Protein AF-0000000084425557 (afdb_homodimer)

Solvent-accessible surface area (backbone atoms only — not comparable to full-atom values): 12781 Å² total; per-residue (Å²): 130,85,82,68,80,73,73,74,74,66,94,51,69,75,25,78,68,44,38,40,63,81,71,35,73,49,51,58,55,28,39,46,59,80,70,5,33,46,25,40,53,24,45,16,50,69,45,52,74,48,41,74,46,37,29,34,69,28,56,36,39,36,35,28,33,35,82,82,40,30,30,38,39,35,48,69,72,41,43,42,24,42,39,75,57,66,46,64,56,57,53,27,55,44,40,53,37,89,67,13,72,80,65,54,58,63,43,83,57,70,70,71,44,72,60,88,110,129,84,83,69,80,73,72,73,74,67,95,50,71,75,24,76,67,45,39,42,64,81,72,35,73,51,49,58,53,29,40,46,58,80,70,5,34,46,25,41,52,25,44,17,49,68,43,51,74,48,42,75,46,39,29,35,70,29,55,37,40,36,35,29,34,35,82,81,40,31,32,38,39,33,47,69,72,41,43,42,27,43,38,75,58,66,47,64,57,58,52,27,55,45,40,53,38,89,68,13,72,81,65,55,58,63,43,82,57,69,69,72,46,73,58,90,108

pLDDT: mean 86.79, std 17.41, range [25.61, 98.81]

Radius of gyration: 18.54 Å; Cα contacts (8 Å, |Δi|>4): 445; chains: 2; bounding box: 32×51×57 Å

Organism: Penicillium patulum (NCBI:txid5078)

Nearest PDB structures (foldseek):
  5olj-assembly1_A  TM=7.754E-01  e=3.095E+00  Porphyromonas gingivalis
  7poq-assembly1_B  TM=5.171E-01  e=6.782E+00  Bacteroides fragilis
  3p24-assembly3_C  TM=5.017E-01  e=6.385E+00  Bacteroides fragilis
  3p24-assembly2_B  TM=5.122E-01  e=9.170E+00  Bacteroides fragilis
  7cyz-assembly2_B  TM=1.604E-01  e=9.741E+00  Homo sapiens

Structure (mmCIF, N/CA/C/O backbone):
data_AF-0000000084425557-model_v1
#
loop_
_entity.id
_entity.type
_entity.pdbx_description
1 polymer 'Uncharacterized protein'
#
loop_
_atom_site.group_PDB
_atom_site.id
_atom_site.type_symbol
_atom_site.label_atom_id
_atom_site.label_alt_id
_atom_site.label_comp_id
_atom_site.label_asym_id
_atom_site.label_entity_id
_atom_site.label_seq_id
_atom_site.pdbx_PDB_ins_code
_atom_site.Cartn_x
_atom_site.Cartn_y
_atom_site.Cartn_z
_atom_site.occupancy
_atom_site.B_iso_or_equiv
_atom_site.auth_seq_id
_atom_site.auth_comp_id
_atom_site.auth_asym_id
_atom_site.auth_atom_id
_atom_site.pdbx_PDB_model_num
ATOM 1 N N . MET A 1 1 ? -13.172 28.297 -27.438 1 25.8 1 MET A N 1
ATOM 2 C CA . MET A 1 1 ? -12.484 28.547 -26.172 1 25.8 1 MET A CA 1
ATOM 3 C C . MET A 1 1 ? -12.414 27.266 -25.344 1 25.8 1 MET A C 1
ATOM 5 O O . MET A 1 1 ? -13.43 26.625 -25.078 1 25.8 1 MET A O 1
ATOM 9 N N . SER A 1 2 ? -11.492 26.312 -25.562 1 29.11 2 SER A N 1
ATOM 10 C CA . SER A 1 2 ? -11.438 24.906 -25.203 1 29.11 2 SER A CA 1
ATOM 11 C C . SER A 1 2 ? -11.617 24.703 -23.703 1 29.11 2 SER A C 1
ATOM 13 O O . SER A 1 2 ? -10.93 25.344 -22.891 1 29.11 2 SER A O 1
ATOM 15 N N . GLN A 1 3 ? -12.844 24.609 -23.031 1 27.67 3 GLN A N 1
ATOM 16 C CA . GLN A 1 3 ? -13.273 24.531 -21.641 1 27.67 3 GLN A CA 1
ATOM 17 C C . GLN A 1 3 ? -12.453 23.5 -20.859 1 27.67 3 GLN A C 1
ATOM 19 O O . GLN A 1 3 ? -12.617 22.297 -21.062 1 27.67 3 GLN A O 1
ATOM 24 N N . LEU A 1 4 ? -11.125 23.594 -20.688 1 35.41 4 LEU A N 1
ATOM 25 C CA . LEU A 1 4 ? -10.133 22.875 -19.906 1 35.41 4 LEU A CA 1
ATOM 26 C C . LEU A 1 4 ? -10.672 22.562 -18.516 1 35.41 4 LEU A C 1
ATOM 28 O O . LEU A 1 4 ? -11.102 23.469 -17.797 1 35.41 4 LEU A O 1
ATOM 32 N N . GLY A 1 5 ? -11.484 21.609 -18.219 1 39.47 5 GLY A N 1
ATOM 33 C CA . GLY A 1 5 ? -12.18 21.25 -16.984 1 39.47 5 GLY A CA 1
ATOM 34 C C . GLY A 1 5 ? -11.445 21.672 -15.734 1 39.47 5 GLY A C 1
ATOM 35 O O . GLY A 1 5 ? -10.25 21.391 -15.578 1 39.47 5 GLY A O 1
ATOM 36 N N . GLY A 1 6 ? -11.602 22.812 -15.125 1 39.38 6 GLY A N 1
ATOM 37 C CA . GLY A 1 6 ? -10.914 23.688 -14.188 1 39.38 6 GLY A CA 1
ATOM 38 C C . GLY A 1 6 ? -10.414 22.969 -12.953 1 39.38 6 GLY A C 1
ATOM 39 O O . GLY A 1 6 ? -11.211 22.391 -12.203 1 39.38 6 GLY A O 1
ATOM 40 N N . VAL A 1 7 ? -9.359 22.203 -12.961 1 46.12 7 VAL A N 1
ATOM 41 C CA . VAL A 1 7 ? -8.719 21.719 -11.734 1 46.12 7 VAL A CA 1
ATOM 42 C C . VAL A 1 7 ? -8.742 22.812 -10.672 1 46.12 7 VAL A C 1
ATOM 44 O O . VAL A 1 7 ? -8.359 23.953 -10.938 1 46.12 7 VAL A O 1
ATOM 47 N N . THR A 1 8 ? -9.867 22.953 -9.883 1 54.72 8 THR A N 1
ATOM 48 C CA . THR A 1 8 ? -9.789 23.844 -8.719 1 54.72 8 THR A CA 1
ATOM 49 C C . THR A 1 8 ? -8.383 23.828 -8.125 1 54.72 8 THR A C 1
ATOM 51 O O . THR A 1 8 ? -7.832 22.75 -7.855 1 54.72 8 THR A O 1
ATOM 54 N N . PRO A 1 9 ? -7.656 24.875 -8.367 1 59.88 9 PRO A N 1
ATOM 55 C CA . PRO A 1 9 ? -6.297 24.938 -7.828 1 59.88 9 PRO A CA 1
ATOM 56 C C . PRO A 1 9 ? -6.199 24.375 -6.41 1 59.88 9 PRO A C 1
ATOM 58 O O . PRO A 1 9 ? -7.137 24.516 -5.621 1 59.88 9 PRO A O 1
ATOM 61 N N . LEU A 1 10 ? -5.258 23.5 -6.281 1 66.81 10 LEU A N 1
ATOM 62 C CA . LEU A 1 10 ? -5.02 23 -4.934 1 66.81 10 LEU A CA 1
ATOM 63 C C . LEU A 1 10 ? -4.707 24.141 -3.969 1 66.81 10 LEU A C 1
ATOM 65 O O . LEU A 1 10 ? -4.074 25.125 -4.348 1 66.81 10 LEU A O 1
ATOM 69 N N . PRO A 1 11 ? -5.316 24.172 -2.945 1 79.44 11 PRO A N 1
ATOM 70 C CA . PRO A 1 11 ? -5.156 25.234 -1.942 1 79.44 11 PRO A CA 1
ATOM 71 C C . PRO A 1 11 ? -3.744 25.297 -1.371 1 79.44 11 PRO A C 1
ATOM 73 O O . PRO A 1 11 ? -3.504 26 -0.384 1 79.44 11 PRO A O 1
ATOM 76 N N . PHE A 1 12 ? -2.822 24.625 -1.922 1 88.5 12 PHE A N 1
ATOM 77 C CA . PHE A 1 12 ? -1.441 24.609 -1.451 1 88.5 12 PHE A CA 1
ATOM 78 C C . PHE A 1 12 ? -0.482 24.281 -2.586 1 88.5 12 PHE A C 1
ATOM 80 O O . PHE A 1 12 ? -0.904 23.797 -3.639 1 88.5 12 PHE A O 1
ATOM 87 N N . ILE A 1 13 ? 0.783 24.641 -2.369 1 90.44 13 ILE A N 1
ATOM 88 C CA . ILE A 1 13 ? 1.826 24.297 -3.328 1 90.44 13 ILE A CA 1
ATOM 89 C C . ILE A 1 13 ? 2.256 22.844 -3.121 1 90.44 13 ILE A C 1
ATOM 91 O O . ILE A 1 13 ? 2.656 22.453 -2.02 1 90.44 13 ILE A O 1
ATOM 95 N N . VAL A 1 14 ? 2.166 22.125 -4.195 1 94.19 14 VAL A N 1
ATOM 96 C CA . VAL A 1 14 ? 2.551 20.719 -4.102 1 94.19 14 VAL A CA 1
ATOM 97 C C . VAL A 1 14 ? 4.07 20.609 -3.975 1 94.19 14 VAL A C 1
ATOM 99 O O . VAL A 1 14 ? 4.809 21.109 -4.828 1 94.19 14 VAL A O 1
ATOM 102 N N . PRO A 1 15 ? 4.508 19.953 -2.928 1 96.25 15 PRO A N 1
ATOM 103 C CA . PRO A 1 15 ? 5.953 19.812 -2.754 1 96.25 15 PRO A CA 1
ATOM 104 C C . PRO A 1 15 ? 6.609 19 -3.869 1 96.25 15 PRO A C 1
ATOM 106 O O . PRO A 1 15 ? 5.984 18.094 -4.422 1 96.25 15 PRO A O 1
ATOM 109 N N . PRO A 1 16 ? 7.922 19.359 -4.207 1 95.06 16 PRO A N 1
ATOM 110 C CA . PRO A 1 16 ? 8.641 18.484 -5.141 1 95.06 16 PRO A CA 1
ATOM 111 C C . PRO A 1 16 ? 8.656 17.031 -4.691 1 95.06 16 PRO A C 1
ATOM 113 O O . PRO A 1 16 ? 8.805 16.75 -3.498 1 95.06 16 PRO A O 1
ATOM 116 N N . GLY A 1 17 ? 8.445 16.141 -5.664 1 93.19 17 GLY A N 1
ATOM 117 C CA . GLY A 1 17 ? 8.484 14.719 -5.34 1 93.19 17 GLY A CA 1
ATOM 118 C C . GLY A 1 17 ? 7.16 14.18 -4.836 1 93.19 17 GLY A C 1
ATOM 119 O O . GLY A 1 17 ? 7.078 13.031 -4.402 1 93.19 17 GLY A O 1
ATOM 120 N N . TRP A 1 18 ? 6.168 15.086 -4.848 1 93.81 18 TRP A N 1
ATOM 121 C CA . TRP A 1 18 ? 4.84 14.68 -4.398 1 93.81 18 TRP A CA 1
ATOM 122 C C . TRP A 1 18 ? 3.791 14.977 -5.465 1 93.81 18 TRP A C 1
ATOM 124 O O . TRP A 1 18 ? 4 15.836 -6.328 1 93.81 18 TRP A O 1
ATOM 134 N N . THR A 1 19 ? 2.67 14.195 -5.387 1 90.88 19 THR A N 1
ATOM 135 C CA . THR A 1 19 ? 1.491 14.398 -6.223 1 90.88 19 THR A CA 1
ATOM 136 C C . THR A 1 19 ? 0.246 14.594 -5.363 1 90.88 19 THR A C 1
ATOM 138 O O . THR A 1 19 ? 0.059 13.891 -4.367 1 90.88 19 THR A O 1
ATOM 141 N N . ALA A 1 20 ? -0.514 15.578 -5.754 1 89.88 20 ALA A N 1
ATOM 142 C CA . ALA A 1 20 ? -1.718 15.867 -4.98 1 89.88 20 ALA A CA 1
ATOM 143 C C . ALA A 1 20 ? -2.949 15.234 -5.621 1 89.88 20 ALA A C 1
ATOM 145 O O . ALA A 1 20 ? -2.92 14.852 -6.789 1 89.88 20 ALA A O 1
ATOM 146 N N . ARG A 1 21 ? -3.941 15.039 -4.805 1 73.81 21 ARG A N 1
ATOM 147 C CA . ARG A 1 21 ? -5.285 14.781 -5.301 1 73.81 21 ARG A CA 1
ATOM 148 C C . ARG A 1 21 ? -5.832 15.977 -6.066 1 73.81 21 ARG A C 1
ATOM 150 O O . ARG A 1 21 ? -5.625 17.125 -5.664 1 73.81 21 ARG A O 1
ATOM 157 N N . PRO A 1 22 ? -6.496 15.641 -7.066 1 63.47 22 PRO A N 1
ATOM 158 C CA . PRO A 1 22 ? -6.949 14.383 -7.66 1 63.47 22 PRO A CA 1
ATOM 159 C C . PRO A 1 22 ? -5.945 13.805 -8.648 1 63.47 22 PRO A C 1
ATOM 161 O O . PRO A 1 22 ? -6.199 12.758 -9.258 1 63.47 22 PRO A O 1
ATOM 164 N N . GLY A 1 23 ? -4.887 14.305 -8.633 1 63.53 23 GLY A N 1
ATOM 165 C CA . GLY A 1 23 ? -3.965 13.938 -9.703 1 63.53 23 GLY A CA 1
ATOM 166 C C . GLY A 1 23 ? -3.346 12.57 -9.508 1 63.53 23 GLY A C 1
ATOM 167 O O . GLY A 1 23 ? -2.865 11.961 -10.469 1 63.53 23 GLY A O 1
ATOM 168 N N . SER A 1 24 ? -3.484 12.141 -8.328 1 67.81 24 SER A N 1
ATOM 169 C CA . SER A 1 24 ? -2.865 10.836 -8.141 1 67.81 24 SER A CA 1
ATOM 170 C C . SER A 1 24 ? -3.789 9.711 -8.602 1 67.81 24 SER A C 1
ATOM 172 O O . SER A 1 24 ? -4.926 9.609 -8.133 1 67.81 24 SER A O 1
ATOM 174 N N . PRO A 1 25 ? -3.338 8.859 -9.492 1 67.81 25 PRO A N 1
ATOM 175 C CA . PRO A 1 25 ? -4.176 7.766 -9.984 1 67.81 25 PRO A CA 1
ATOM 176 C C . PRO A 1 25 ? -4.547 6.77 -8.891 1 67.81 25 PRO A C 1
ATOM 178 O O . PRO A 1 25 ? -5.516 6.02 -9.039 1 67.81 25 PRO A O 1
ATOM 181 N N . SER A 1 26 ? -3.814 6.867 -7.918 1 74.19 26 SER A N 1
ATOM 182 C CA . SER A 1 26 ? -3.998 5.836 -6.902 1 74.19 26 SER A CA 1
ATOM 183 C C . SER A 1 26 ? -5.082 6.23 -5.906 1 74.19 26 SER A C 1
ATOM 185 O O . SER A 1 26 ? -5.621 5.375 -5.199 1 74.19 26 SER A O 1
ATOM 187 N N . PHE A 1 27 ? -5.48 7.484 -5.91 1 79.88 27 PHE A N 1
ATOM 188 C CA . PHE A 1 27 ? -6.34 7.957 -4.828 1 79.88 27 PHE A CA 1
ATOM 189 C C . PHE A 1 27 ? -7.75 7.406 -4.977 1 79.88 27 PHE A C 1
ATOM 191 O O . PHE A 1 27 ? -8.352 6.945 -4.004 1 79.88 27 PHE A O 1
ATOM 198 N N . GLU A 1 28 ? -8.18 7.523 -6.145 1 75.75 28 GLU A N 1
ATOM 199 C CA . GLU A 1 28 ? -9.531 7.012 -6.344 1 75.75 28 GLU A CA 1
ATOM 200 C C . GLU A 1 28 ? -9.602 5.512 -6.074 1 75.75 28 GLU A C 1
ATOM 202 O O . GLU A 1 28 ? -10.445 5.051 -5.305 1 75.75 28 GLU A O 1
ATOM 207 N N . TYR A 1 29 ? -8.75 4.855 -6.52 1 77.5 29 TYR A N 1
ATOM 208 C CA . TYR A 1 29 ? -8.75 3.398 -6.453 1 77.5 29 TYR A CA 1
ATOM 209 C C . TYR A 1 29 ? -8.414 2.914 -5.051 1 77.5 29 TYR A C 1
ATOM 211 O O . TYR A 1 29 ? -9.047 1.99 -4.535 1 77.5 29 TYR A O 1
ATOM 219 N N . GLU A 1 30 ? -7.633 3.498 -4.395 1 87.94 30 GLU A N 1
ATOM 220 C CA . GLU A 1 30 ? -7.121 3.01 -3.119 1 87.94 30 GLU A CA 1
ATOM 221 C C . GLU A 1 30 ? -7.93 3.566 -1.951 1 87.94 30 GLU A C 1
ATOM 223 O O . GLU A 1 30 ? -7.828 3.07 -0.827 1 87.94 30 GLU A O 1
ATOM 228 N N . TRP A 1 31 ? -8.82 4.582 -2.295 1 91.38 31 TRP A N 1
ATOM 229 C CA . TRP A 1 31 ? -9.477 5.219 -1.157 1 91.38 31 TRP A CA 1
ATOM 230 C C . TRP A 1 31 ? -10.984 5.281 -1.364 1 91.38 31 TRP A C 1
ATOM 232 O O . TRP A 1 31 ? -11.734 5.57 -0.428 1 91.38 31 TRP A O 1
ATOM 242 N N . ASP A 1 32 ? -11.273 4.953 -2.594 1 87.62 32 ASP A N 1
ATOM 243 C CA . ASP A 1 32 ? -12.711 4.98 -2.859 1 87.62 32 ASP A CA 1
ATOM 244 C C . ASP A 1 32 ? -13.383 3.699 -2.373 1 87.62 32 ASP A C 1
ATOM 246 O O . ASP A 1 32 ? -12.836 2.604 -2.537 1 87.62 32 ASP A O 1
ATOM 250 N N . GLY A 1 33 ? -14.555 3.889 -1.706 1 90.38 33 GLY A N 1
ATOM 251 C CA . GLY A 1 33 ? -15.305 2.768 -1.163 1 90.38 33 GLY A CA 1
ATOM 252 C C . GLY A 1 33 ? -14.875 2.383 0.239 1 90.38 33 GLY A C 1
ATOM 253 O O . GLY A 1 33 ? -13.695 2.504 0.585 1 90.38 33 GLY A O 1
ATOM 254 N N . VAL A 1 34 ? -15.758 1.836 1.037 1 91.81 34 VAL A N 1
ATOM 255 C CA . VAL A 1 34 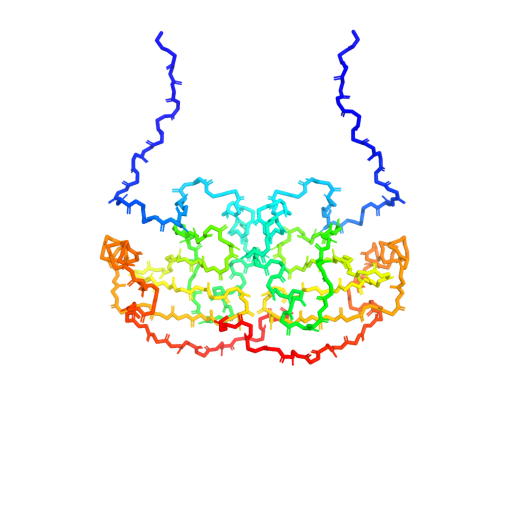? -15.539 1.575 2.455 1 91.81 34 VAL A CA 1
ATOM 256 C C . VAL A 1 34 ? -14.547 0.423 2.621 1 91.81 34 VAL A C 1
ATOM 258 O O . VAL A 1 34 ? -13.867 0.324 3.646 1 91.81 34 VAL A O 1
ATOM 261 N N . ASP A 1 35 ? -14.398 -0.409 1.532 1 91.75 35 ASP A N 1
ATOM 262 C CA . ASP A 1 35 ? -13.555 -1.591 1.665 1 91.75 35 ASP A CA 1
ATOM 263 C C . ASP A 1 35 ? -12.211 -1.382 0.977 1 91.75 35 ASP A C 1
ATOM 265 O O . ASP A 1 35 ? -11.422 -2.322 0.839 1 91.75 35 ASP A O 1
ATOM 269 N N . SER A 1 36 ? -11.961 -0.194 0.55 1 91.81 36 SER A N 1
ATOM 270 C CA . SER A 1 36 ? -10.68 0.121 -0.069 1 91.81 36 SER A CA 1
ATOM 271 C C . SER A 1 36 ? -9.539 0.046 0.945 1 91.81 36 SER A C 1
ATOM 273 O O . SER A 1 36 ? -9.773 0.138 2.152 1 91.81 36 SER A O 1
ATOM 275 N N . SER A 1 37 ? -8.352 -0.134 0.443 1 92.25 37 SER A N 1
ATOM 276 C CA . SER A 1 37 ? -7.199 -0.283 1.32 1 92.25 37 SER A CA 1
ATOM 277 C C . SER A 1 37 ? -7.027 0.936 2.221 1 92.25 37 SER A C 1
ATOM 279 O O . SER A 1 37 ? -6.805 0.798 3.426 1 92.25 37 SER A O 1
ATOM 281 N N . GLY A 1 38 ? -7.164 2.15 1.628 1 94.12 38 GLY A N 1
ATOM 282 C CA . GLY A 1 38 ? -7.027 3.357 2.428 1 94.12 38 GLY A CA 1
ATOM 283 C C . GLY A 1 38 ? -8.047 3.449 3.547 1 94.12 38 GLY A C 1
ATOM 284 O O . GLY A 1 38 ? -7.711 3.812 4.676 1 94.12 38 GLY A O 1
ATOM 285 N N . GLN A 1 39 ? -9.273 3.109 3.27 1 95.25 39 GLN A N 1
ATOM 286 C CA . GLN A 1 39 ? -10.312 3.182 4.289 1 95.25 39 GLN A CA 1
ATOM 287 C C . GLN A 1 39 ? -10.117 2.102 5.352 1 95.25 39 GLN A C 1
ATOM 289 O O . GLN A 1 39 ? -10.391 2.326 6.531 1 95.25 39 GLN A O 1
ATOM 294 N N . LYS A 1 40 ? -9.672 0.956 4.957 1 94.38 40 LYS A N 1
ATOM 295 C CA . LYS A 1 40 ? -9.367 -0.103 5.918 1 94.38 40 LYS A CA 1
ATOM 296 C C . LYS A 1 40 ? -8.234 0.311 6.852 1 94.38 40 LYS A C 1
ATOM 298 O O . LYS A 1 40 ? -8.281 0.028 8.055 1 94.38 40 LYS A O 1
ATOM 303 N N . ILE A 1 41 ? -7.23 0.94 6.312 1 95.5 41 ILE A N 1
ATOM 304 C CA . ILE A 1 41 ? -6.141 1.461 7.129 1 95.5 41 ILE A CA 1
ATOM 305 C C . ILE A 1 41 ? -6.691 2.469 8.141 1 95.5 41 ILE A C 1
ATOM 307 O O . ILE A 1 41 ? -6.395 2.383 9.336 1 95.5 41 ILE A O 1
ATOM 311 N N . ALA A 1 42 ? -7.512 3.418 7.641 1 95.94 42 ALA A N 1
ATOM 312 C CA . ALA A 1 42 ? -8.094 4.402 8.547 1 95.94 42 ALA A CA 1
ATOM 313 C C . ALA A 1 42 ? -8.867 3.721 9.672 1 95.94 42 ALA A C 1
ATOM 315 O O . ALA A 1 42 ? -8.633 3.998 10.852 1 95.94 42 ALA A O 1
ATOM 316 N N . ARG A 1 43 ? -9.641 2.76 9.336 1 95.44 43 ARG A N 1
ATOM 317 C CA . ARG A 1 43 ? -10.453 2.062 10.328 1 95.44 43 ARG A CA 1
ATOM 318 C C . ARG A 1 43 ? -9.578 1.242 11.273 1 95.44 43 ARG A C 1
ATOM 320 O O . ARG A 1 43 ? -9.844 1.178 12.477 1 95.44 43 ARG A O 1
ATOM 327 N N . GLY A 1 44 ? -8.641 0.645 10.711 1 94.56 44 GLY A N 1
ATOM 328 C CA . GLY A 1 44 ? -7.738 -0.171 11.508 1 94.56 44 GLY A CA 1
ATOM 329 C C . GLY A 1 44 ? -7.047 0.606 12.609 1 94.56 44 GLY A C 1
ATOM 330 O O . GLY A 1 44 ? -6.641 0.03 13.625 1 94.56 44 GLY A O 1
ATOM 331 N N . TYR A 1 45 ? -6.961 1.839 12.484 1 96.5 45 TYR A N 1
ATOM 332 C CA . TYR A 1 45 ? -6.336 2.693 13.492 1 96.5 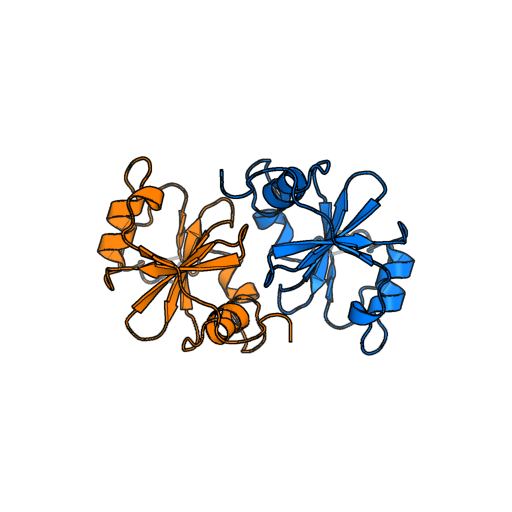45 TYR A CA 1
ATOM 333 C C . TYR A 1 45 ? -7.387 3.508 14.234 1 96.5 45 TYR A C 1
ATOM 335 O O . TYR A 1 45 ? -7.051 4.457 14.953 1 96.5 45 TYR A O 1
ATOM 343 N N . GLY A 1 46 ? -8.625 3.205 14.016 1 95.75 46 GLY A N 1
ATOM 344 C CA . GLY A 1 46 ? -9.711 3.824 14.758 1 95.75 46 GLY A CA 1
ATOM 345 C C . GLY A 1 46 ? -10.062 5.211 14.258 1 95.75 46 GLY A C 1
ATOM 346 O O . GLY A 1 46 ? -10.586 6.035 15.008 1 95.75 46 GLY A O 1
ATOM 347 N N . LEU A 1 47 ? -9.781 5.461 13.039 1 97.38 47 LEU A N 1
ATOM 348 C CA . LEU A 1 47 ? -10.008 6.797 12.492 1 97.38 47 LEU A CA 1
ATOM 349 C C . LEU A 1 47 ? -11.32 6.852 11.719 1 97.38 47 LEU A C 1
ATOM 351 O O . LEU A 1 47 ? -11.859 5.816 11.328 1 97.38 47 LEU A O 1
ATOM 355 N N . ALA A 1 48 ? -11.82 8.07 11.547 1 97.38 48 ALA A N 1
ATOM 356 C CA . ALA A 1 48 ? -12.898 8.32 10.594 1 97.38 48 ALA A CA 1
ATOM 357 C C . ALA A 1 48 ? -12.438 8.086 9.164 1 97.38 48 ALA A C 1
ATOM 359 O O . ALA A 1 48 ? -11.242 7.891 8.914 1 97.38 48 ALA A O 1
ATOM 360 N N . PRO A 1 49 ? -13.367 8.039 8.203 1 96.81 49 PRO A N 1
ATOM 361 C CA . PRO A 1 49 ? -12.961 7.848 6.812 1 96.81 49 PRO A CA 1
ATOM 362 C C . PRO A 1 49 ? -11.867 8.82 6.375 1 96.81 49 PRO A C 1
ATOM 364 O O . PRO A 1 49 ? -11.898 9.992 6.75 1 96.81 49 PRO A O 1
ATOM 367 N N . GLY A 1 50 ? -10.984 8.234 5.703 1 96.12 50 GLY A N 1
ATOM 368 C CA . GLY A 1 50 ? -9.844 9.023 5.27 1 96.12 50 GLY A CA 1
ATOM 369 C C . GLY A 1 50 ? -10.047 9.664 3.906 1 96.12 50 GLY A C 1
ATOM 370 O O . GLY A 1 50 ? -10.695 9.086 3.033 1 96.12 50 GLY A O 1
ATOM 371 N N . ARG A 1 51 ? -9.406 10.82 3.771 1 94.62 51 ARG A N 1
ATOM 372 C CA . ARG A 1 51 ? -9.328 11.508 2.486 1 94.62 51 ARG A CA 1
ATOM 373 C C . ARG A 1 51 ? -7.879 11.789 2.107 1 94.62 51 ARG A C 1
ATOM 375 O O . ARG A 1 51 ? -7.23 12.641 2.713 1 94.62 51 ARG A O 1
ATOM 382 N N . PRO A 1 52 ? -7.434 11.086 1.089 1 95 52 PRO A N 1
ATOM 383 C CA . PRO A 1 52 ? -6.043 11.328 0.708 1 95 52 PRO A CA 1
ATOM 384 C C . PRO A 1 52 ? -5.824 12.727 0.128 1 95 52 PRO A C 1
ATOM 386 O O . PRO A 1 52 ? -6.711 13.266 -0.543 1 95 52 PRO A O 1
ATOM 389 N N . ILE A 1 53 ? -4.59 13.273 0.379 1 94.62 53 ILE A N 1
ATOM 390 C CA . ILE A 1 53 ? -4.281 14.633 -0.057 1 94.62 53 ILE A CA 1
ATOM 391 C C . ILE A 1 53 ? -3.018 14.625 -0.916 1 94.62 53 ILE A C 1
ATOM 393 O O . ILE A 1 53 ? -2.998 15.195 -2.008 1 94.62 53 ILE A O 1
ATOM 397 N N . LEU A 1 54 ? -1.919 14.023 -0.354 1 94.62 54 LEU A N 1
ATOM 398 C CA . LEU A 1 54 ? -0.624 13.969 -1.021 1 94.62 54 LEU A CA 1
ATOM 399 C C . LEU A 1 54 ? -0.08 12.539 -1.035 1 94.62 54 LEU A C 1
ATOM 401 O O . LEU A 1 54 ? -0.239 11.805 -0.06 1 94.62 54 LEU A O 1
ATOM 405 N N . GLU A 1 55 ? 0.553 12.227 -2.113 1 93.12 55 GLU A N 1
ATOM 406 C CA . GLU A 1 55 ? 1.316 10.984 -2.244 1 93.12 55 GLU A CA 1
ATOM 407 C C . GLU A 1 55 ? 2.709 11.258 -2.809 1 93.12 55 GLU A C 1
ATOM 409 O O . GLU A 1 55 ? 2.865 12.047 -3.74 1 93.12 55 GLU A O 1
ATOM 414 N N . ASP A 1 56 ? 3.666 10.609 -2.166 1 93.06 56 ASP A N 1
ATOM 415 C CA . ASP A 1 56 ? 4.992 10.797 -2.744 1 93.06 56 ASP A CA 1
ATOM 416 C C . ASP A 1 56 ? 5.133 10.039 -4.059 1 93.06 56 ASP A C 1
ATOM 418 O O . ASP A 1 56 ? 4.363 9.117 -4.336 1 93.06 56 ASP A O 1
ATOM 422 N N . ASP A 1 57 ? 6.078 10.336 -4.867 1 88.38 57 ASP A N 1
ATOM 423 C CA . ASP A 1 57 ? 6.199 9.852 -6.238 1 88.38 57 ASP A CA 1
ATOM 424 C C . ASP A 1 57 ? 6.504 8.352 -6.266 1 88.38 57 ASP A C 1
ATOM 426 O O . ASP A 1 57 ? 6.34 7.699 -7.301 1 88.38 57 ASP A O 1
ATOM 430 N N . ASP A 1 58 ? 6.996 7.844 -5.184 1 88.81 58 ASP A N 1
ATOM 431 C CA . ASP A 1 58 ? 7.316 6.422 -5.109 1 88.81 58 ASP A CA 1
ATOM 432 C C . ASP A 1 58 ? 6.121 5.613 -4.613 1 88.81 58 ASP A C 1
ATOM 434 O O . ASP A 1 58 ? 6.207 4.391 -4.48 1 88.81 58 ASP A O 1
ATOM 438 N N . ALA A 1 59 ? 5.035 6.309 -4.332 1 89.19 59 ALA A N 1
ATOM 439 C CA . ALA A 1 59 ? 3.824 5.699 -3.795 1 89.19 59 ALA A CA 1
ATOM 440 C C . ALA A 1 59 ? 4.113 4.965 -2.488 1 89.19 59 ALA A C 1
ATOM 442 O O . ALA A 1 59 ? 3.537 3.904 -2.223 1 89.19 59 ALA A O 1
ATOM 443 N N . SER A 1 60 ? 4.984 5.508 -1.691 1 92.25 60 SER A N 1
ATOM 444 C CA . SER A 1 60 ? 5.406 4.871 -0.447 1 92.25 60 SER A CA 1
ATOM 445 C C . SER A 1 60 ? 4.805 5.574 0.765 1 92.25 60 SER A C 1
ATOM 447 O O . SER A 1 60 ? 4.758 5.008 1.858 1 92.25 60 SER A O 1
ATOM 449 N N . THR A 1 61 ? 4.418 6.793 0.54 1 94.38 61 THR A N 1
ATOM 450 C CA . THR A 1 61 ? 3.893 7.598 1.635 1 94.38 61 THR A CA 1
ATOM 451 C C . THR A 1 61 ? 2.668 8.391 1.184 1 94.38 61 THR A C 1
ATOM 453 O O . THR A 1 61 ? 2.658 8.961 0.092 1 94.38 61 THR A O 1
ATOM 456 N N . ILE A 1 62 ? 1.622 8.344 2.006 1 95.44 62 ILE A N 1
ATOM 457 C CA . ILE A 1 62 ? 0.402 9.102 1.731 1 95.44 62 ILE A CA 1
ATOM 458 C C . ILE A 1 62 ? 0.08 10.008 2.912 1 95.44 62 ILE A C 1
ATOM 460 O O . ILE A 1 62 ? 0.125 9.578 4.066 1 95.44 62 ILE A O 1
ATOM 464 N N . ILE A 1 63 ? -0.166 11.289 2.609 1 97.19 63 ILE A N 1
ATOM 465 C CA . ILE A 1 63 ? -0.77 12.203 3.578 1 97.19 63 ILE A CA 1
ATOM 466 C C . ILE A 1 63 ? -2.281 12.242 3.371 1 97.19 63 ILE A C 1
ATOM 468 O O . ILE A 1 63 ? -2.756 12.445 2.25 1 97.19 63 ILE A O 1
ATOM 472 N N . PHE A 1 64 ? -3.047 12.008 4.438 1 96.88 64 PHE A N 1
ATOM 473 C CA . PHE A 1 64 ? -4.496 12.023 4.297 1 96.88 64 PHE A CA 1
ATOM 474 C C . PHE A 1 64 ? -5.145 12.719 5.488 1 96.88 64 PHE A C 1
ATOM 476 O O . PHE A 1 64 ? -4.504 12.914 6.523 1 96.88 64 PHE A O 1
ATOM 483 N N . GLN A 1 65 ? -6.324 13.117 5.219 1 97.12 65 GLN A N 1
ATOM 484 C CA . GLN A 1 65 ? -7.121 13.766 6.254 1 97.12 65 GLN A CA 1
ATOM 485 C C . GLN A 1 65 ? -8.18 12.812 6.812 1 97.12 65 GLN A C 1
ATOM 487 O O . GLN A 1 65 ? -8.805 12.062 6.059 1 97.12 65 GLN A O 1
ATOM 492 N N . SER A 1 66 ? -8.336 12.781 8.055 1 97.94 66 SER A N 1
ATOM 493 C CA . SER A 1 66 ? -9.43 12.148 8.773 1 97.94 66 SER A CA 1
ATOM 494 C C . SER A 1 66 ? -9.969 13.047 9.875 1 97.94 66 SER A C 1
ATOM 496 O O . SER A 1 66 ? -9.25 13.391 10.812 1 97.94 66 SER A O 1
ATOM 498 N N . GLY A 1 67 ? -11.273 13.375 9.797 1 97.19 67 GLY A N 1
ATOM 499 C CA . GLY A 1 67 ? -11.734 14.453 10.656 1 97.19 67 GLY A CA 1
ATOM 500 C C . GLY A 1 67 ? -10.977 15.75 10.453 1 97.19 67 GLY A C 1
ATOM 501 O O . GLY A 1 67 ? -10.836 16.219 9.32 1 97.19 67 GLY A O 1
ATOM 502 N N . ASP A 1 68 ? -10.547 16.391 11.531 1 97.25 68 ASP A N 1
ATOM 503 C CA . ASP A 1 68 ? -9.844 17.656 11.453 1 97.25 68 ASP A CA 1
ATOM 504 C C . ASP A 1 68 ? -8.328 17.469 11.539 1 97.25 68 ASP A C 1
ATOM 506 O O . ASP A 1 68 ? -7.578 18.438 11.617 1 97.25 68 ASP A O 1
ATOM 510 N N . LYS A 1 69 ? -7.969 16.203 11.43 1 98.31 69 LYS A N 1
ATOM 511 C CA . LYS A 1 69 ? -6.551 15.922 11.633 1 98.31 69 LYS A CA 1
ATOM 512 C C . LYS A 1 69 ? -5.91 15.383 10.359 1 98.31 69 LYS A C 1
ATOM 514 O O . LYS A 1 69 ? -6.609 14.969 9.43 1 98.31 69 LYS A O 1
ATOM 519 N N . LEU A 1 70 ? -4.609 15.484 10.312 1 98.69 70 LEU A N 1
ATOM 520 C CA . LEU A 1 70 ? -3.809 14.953 9.219 1 98.69 70 LEU A CA 1
ATOM 521 C C . LEU A 1 70 ? -2.979 13.758 9.68 1 98.69 70 LEU A C 1
ATOM 523 O O . LEU A 1 70 ? -2.479 13.742 10.805 1 98.69 70 LEU A O 1
ATOM 527 N N . TYR A 1 71 ? -2.807 12.898 8.742 1 98.62 71 TYR A N 1
ATOM 528 C CA . TYR A 1 71 ? -2.09 11.664 9.031 1 98.62 71 TYR A CA 1
ATOM 529 C C . TYR A 1 71 ? -1.136 11.305 7.898 1 98.62 71 TYR A C 1
ATOM 531 O O . TYR A 1 71 ? -1.303 11.773 6.77 1 98.62 71 TYR A O 1
ATOM 539 N N . LEU A 1 72 ? -0.108 10.57 8.258 1 98.44 72 LEU A N 1
ATOM 540 C CA . LEU A 1 72 ? 0.837 9.977 7.324 1 98.44 72 LEU A CA 1
ATOM 541 C C . LEU A 1 72 ? 0.739 8.453 7.352 1 98.44 72 LEU A C 1
ATOM 543 O O . LEU A 1 72 ? 0.827 7.84 8.422 1 98.44 72 LEU A O 1
ATOM 547 N N . TRP A 1 73 ? 0.415 7.879 6.23 1 96.5 73 TRP A N 1
ATOM 548 C CA . TRP A 1 73 ? 0.461 6.43 6.062 1 96.5 73 TRP A CA 1
ATOM 549 C C . TRP A 1 73 ? 1.742 6.004 5.355 1 96.5 73 TRP A C 1
ATOM 551 O O . TRP A 1 73 ? 1.972 6.375 4.199 1 96.5 73 TRP A O 1
ATOM 561 N N . ASP A 1 74 ? 2.609 5.285 6.07 1 94.94 74 ASP A N 1
ATOM 562 C CA . ASP A 1 74 ? 3.766 4.613 5.484 1 94.94 74 ASP A CA 1
ATOM 563 C C . ASP A 1 74 ? 3.377 3.258 4.902 1 94.94 74 ASP A C 1
ATOM 565 O O . ASP A 1 74 ? 3.133 2.303 5.645 1 94.94 74 ASP A O 1
ATOM 569 N N . VAL A 1 75 ? 3.398 3.127 3.609 1 91.25 75 VAL A N 1
ATOM 570 C CA . VAL A 1 75 ? 2.889 1.953 2.908 1 91.25 75 VAL A CA 1
ATOM 571 C C . VAL A 1 75 ? 3.865 0.79 3.07 1 91.25 75 VAL A C 1
ATOM 573 O O . VAL A 1 75 ? 3.457 -0.373 3.098 1 91.25 75 VAL A O 1
ATOM 576 N N . LEU A 1 76 ? 5.121 1.03 3.254 1 89.75 76 LEU A N 1
ATOM 577 C CA . LEU A 1 76 ? 6.152 -0.002 3.309 1 89.75 76 LEU A CA 1
ATOM 578 C C . LEU A 1 76 ? 6.191 -0.657 4.688 1 89.75 76 LEU A C 1
ATOM 580 O O . LEU A 1 76 ? 6.488 -1.849 4.801 1 89.75 76 LEU A O 1
ATOM 584 N N . TYR A 1 77 ? 5.84 0.095 5.703 1 86.69 77 TYR A N 1
ATOM 585 C CA . TYR A 1 77 ? 5.883 -0.426 7.062 1 86.69 77 TYR A CA 1
ATOM 586 C C . TYR A 1 77 ? 4.48 -0.559 7.641 1 86.69 77 TYR A C 1
ATOM 588 O O . TYR A 1 77 ? 4.305 -1.057 8.758 1 86.69 77 TYR A O 1
ATOM 596 N N . CYS A 1 78 ? 3.5 -0.095 6.891 1 85.44 78 CYS A N 1
ATOM 597 C CA . CYS A 1 78 ? 2.088 -0.132 7.25 1 85.44 78 CYS A CA 1
ATOM 598 C C . CYS A 1 78 ? 1.821 0.703 8.492 1 85.44 78 CYS A C 1
ATOM 600 O O . CYS A 1 78 ? 0.838 0.473 9.203 1 85.44 78 CYS A O 1
ATOM 602 N N . ASP A 1 79 ? 2.68 1.637 8.836 1 92.88 79 ASP A N 1
ATOM 603 C CA . ASP A 1 79 ? 2.508 2.504 9.992 1 92.88 79 ASP A CA 1
ATOM 604 C C . ASP A 1 79 ? 1.671 3.732 9.641 1 92.88 79 ASP A C 1
ATOM 606 O O . ASP A 1 79 ? 1.731 4.23 8.516 1 92.88 79 ASP A O 1
ATOM 610 N N . VAL A 1 80 ? 0.961 4.117 10.617 1 97.12 80 VAL A N 1
ATOM 611 C CA . VAL A 1 80 ? 0.222 5.371 10.5 1 97.12 80 VAL A CA 1
ATOM 612 C C . VAL A 1 80 ? 0.654 6.328 11.609 1 97.12 80 VAL A C 1
ATOM 614 O O . VAL A 1 80 ? 0.777 5.93 12.773 1 97.12 80 VAL A O 1
ATOM 617 N N . TYR A 1 81 ? 0.909 7.543 11.211 1 98.44 81 TYR A N 1
ATOM 618 C CA . TYR A 1 81 ? 1.302 8.602 12.133 1 98.44 81 TYR A CA 1
ATOM 619 C C . TYR A 1 81 ? 0.277 9.734 12.133 1 98.44 81 TYR A C 1
ATOM 621 O O . TYR A 1 81 ? -0.256 10.094 11.086 1 98.44 81 TYR A O 1
ATOM 629 N N . GLU A 1 82 ? 0.012 10.211 13.305 1 98.75 82 GLU A N 1
ATOM 630 C CA . GLU A 1 82 ? -0.701 11.484 13.398 1 98.75 82 GLU A CA 1
ATOM 631 C C . GLU A 1 82 ? 0.261 12.664 13.312 1 98.75 82 GLU A C 1
ATOM 633 O O . GLU A 1 82 ? 1.288 12.688 13.992 1 98.75 82 GLU A O 1
ATOM 638 N N . LEU A 1 83 ? -0.119 13.594 12.445 1 98.81 83 LEU A N 1
ATOM 639 C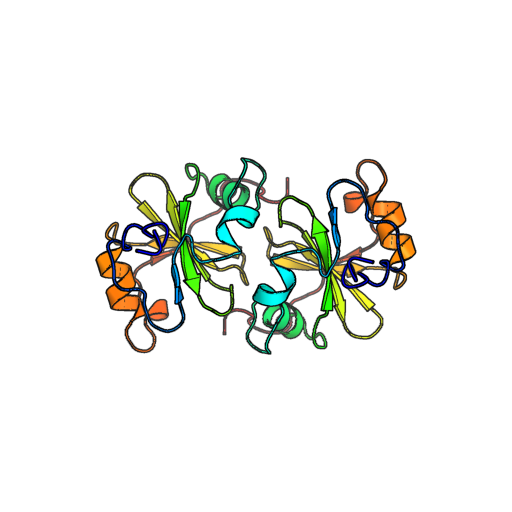 CA . LEU A 1 83 ? 0.727 14.773 12.312 1 98.81 83 LEU A CA 1
ATOM 640 C C . LEU A 1 83 ? 0.373 15.82 13.375 1 98.81 83 LEU A C 1
ATOM 642 O O . LEU A 1 83 ? -0.793 15.953 13.75 1 98.8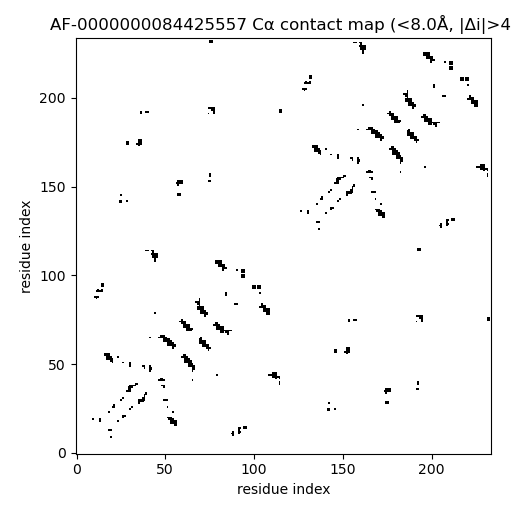1 83 LEU A O 1
ATOM 646 N N . ALA A 1 84 ? 1.358 16.547 13.773 1 98.5 84 ALA A N 1
ATOM 647 C CA . ALA A 1 84 ? 1.166 17.516 14.844 1 98.5 84 ALA A CA 1
ATOM 648 C C . ALA A 1 84 ? 0.347 18.719 14.352 1 98.5 84 ALA A C 1
ATOM 650 O O . ALA A 1 84 ? -0.345 19.359 15.141 1 98.5 84 ALA A O 1
ATOM 651 N N . THR A 1 85 ? 0.429 19.047 13.102 1 97.88 85 THR A N 1
ATOM 652 C CA . THR A 1 85 ? -0.303 20.172 12.539 1 97.88 85 THR A CA 1
ATOM 653 C C . THR A 1 85 ? -1.535 19.688 11.781 1 97.88 85 THR A C 1
ATOM 655 O O . THR A 1 85 ? -1.531 18.609 11.203 1 97.88 85 THR A O 1
ATOM 658 N N . GLN A 1 86 ? -2.572 20.547 11.727 1 97.44 86 GLN A N 1
ATOM 659 C CA . GLN A 1 86 ? -3.77 20.281 10.938 1 97.44 86 GLN A CA 1
ATOM 660 C C . GLN A 1 86 ? -3.775 21.094 9.656 1 97.44 86 GLN A C 1
ATOM 662 O O . GLN A 1 86 ? -4.723 21.031 8.867 1 97.44 86 GLN A O 1
ATOM 667 N N . ASP A 1 87 ? -2.754 21.797 9.492 1 97 87 ASP A N 1
ATOM 668 C CA . ASP A 1 87 ? -2.656 22.703 8.352 1 97 87 ASP A CA 1
ATOM 669 C C . ASP A 1 87 ? -1.858 22.078 7.215 1 97 87 ASP A C 1
ATOM 671 O O . ASP A 1 87 ? -0.632 21.969 7.289 1 97 87 ASP A O 1
ATOM 675 N N . ILE A 1 88 ? -2.547 21.812 6.16 1 96.56 88 ILE A N 1
ATOM 676 C CA . ILE A 1 88 ? -1.934 21.141 5.02 1 96.56 88 ILE A CA 1
ATOM 677 C C . ILE A 1 88 ? -0.888 22.062 4.383 1 96.56 88 ILE A C 1
ATOM 679 O O . ILE A 1 88 ? 0.104 21.578 3.824 1 96.56 88 ILE A O 1
ATOM 683 N N . ASN A 1 89 ? -1.076 23.375 4.461 1 96.56 89 ASN A N 1
ATOM 684 C CA . ASN A 1 89 ? -0.068 24.281 3.93 1 96.56 89 ASN A CA 1
ATOM 685 C C . ASN A 1 89 ? 1.252 24.156 4.684 1 96.56 89 ASN A C 1
ATOM 687 O O . ASN A 1 89 ? 2.324 24.219 4.082 1 96.56 89 ASN A O 1
ATOM 691 N N . GLU A 1 90 ? 1.13 24 5.934 1 97.25 90 GLU A N 1
ATOM 692 C CA . GLU A 1 90 ? 2.332 23.797 6.738 1 97.25 90 GLU A CA 1
ATOM 693 C C . GLU A 1 90 ? 3.012 22.484 6.398 1 97.25 90 GLU A C 1
ATOM 695 O O . GLU A 1 90 ? 4.234 22.422 6.25 1 97.25 90 GLU A O 1
ATOM 700 N N . VAL A 1 91 ? 2.254 21.453 6.246 1 97.88 91 VAL A N 1
ATOM 701 C CA . VAL A 1 91 ? 2.789 20.141 5.875 1 97.88 91 VAL A CA 1
ATOM 702 C C . VAL A 1 91 ? 3.52 20.25 4.535 1 97.88 91 VAL A C 1
ATOM 704 O O . VAL A 1 91 ? 4.66 19.797 4.41 1 97.88 91 VAL A O 1
ATOM 707 N N . ALA A 1 92 ? 2.881 20.875 3.559 1 97.12 92 ALA A N 1
ATOM 708 C CA . ALA A 1 92 ? 3.463 21.031 2.227 1 97.12 92 ALA A CA 1
ATOM 709 C C . ALA A 1 92 ? 4.766 21.828 2.287 1 97.12 92 ALA A C 1
ATOM 711 O O . ALA A 1 92 ? 5.738 21.484 1.61 1 97.12 92 ALA A O 1
ATOM 712 N N . ARG A 1 93 ? 4.75 22.828 3.059 1 97.12 93 ARG A N 1
ATOM 713 C CA . ARG A 1 93 ? 5.953 23.641 3.213 1 97.12 93 ARG A CA 1
ATOM 714 C C . ARG A 1 93 ? 7.105 22.797 3.768 1 97.12 93 ARG A C 1
ATOM 716 O O . ARG A 1 93 ? 8.227 22.859 3.248 1 97.12 93 ARG A O 1
ATOM 723 N N . VAL A 1 94 ? 6.883 22.062 4.824 1 98.06 94 VAL A N 1
ATOM 724 C CA . VAL A 1 94 ? 7.922 21.234 5.441 1 98.06 94 VAL A CA 1
ATOM 725 C C . VAL A 1 94 ? 8.406 20.188 4.445 1 98.06 94 VAL A C 1
ATOM 727 O O . VAL A 1 94 ? 9.609 19.984 4.285 1 98.06 94 VAL A O 1
ATOM 730 N N . LEU A 1 95 ? 7.48 19.594 3.721 1 97.81 95 LEU A N 1
ATOM 731 C CA . LEU A 1 95 ? 7.812 18.562 2.748 1 97.81 95 LEU A CA 1
ATOM 732 C C . LEU A 1 95 ? 8.641 19.141 1.604 1 97.81 95 LEU A C 1
ATOM 734 O O . LEU A 1 95 ? 9.352 18.406 0.914 1 97.81 95 LEU A O 1
ATOM 738 N N . SER A 1 96 ? 8.539 20.406 1.35 1 97.12 96 SER A N 1
ATOM 739 C CA . SER A 1 96 ? 9.258 21.062 0.255 1 97.12 96 SER A CA 1
ATOM 740 C C . SER A 1 96 ? 10.727 21.281 0.613 1 97.12 96 SER A C 1
ATOM 742 O O . SER A 1 96 ? 11.539 21.609 -0.253 1 97.12 96 SER A O 1
ATOM 744 N N . GLN A 1 97 ? 11.039 21.062 1.855 1 96.69 97 GLN A N 1
ATOM 745 C CA . GLN A 1 97 ? 12.422 21.203 2.299 1 96.69 97 GLN A CA 1
ATOM 746 C C . GLN A 1 97 ? 13.211 19.922 2.094 1 96.69 97 GLN A C 1
ATOM 748 O O . GLN A 1 97 ? 12.617 18.844 1.979 1 96.69 97 GLN A O 1
ATOM 753 N N . GLU A 1 98 ? 14.516 20.047 2.012 1 94.44 98 GLU A N 1
ATOM 754 C CA . GLU A 1 98 ? 15.367 18.875 1.993 1 94.44 98 GLU A CA 1
ATOM 755 C C . GLU A 1 98 ? 15.141 18 3.23 1 94.44 98 GLU A C 1
ATOM 757 O O . GLU A 1 98 ? 15.188 18.5 4.359 1 94.44 98 GLU A O 1
ATOM 762 N N . GLY A 1 99 ? 14.867 16.75 3 1 94.44 99 GLY A N 1
ATOM 763 C CA . GLY A 1 99 ? 14.609 15.852 4.113 1 94.44 99 GLY A CA 1
ATOM 764 C C . GLY A 1 99 ? 13.305 16.141 4.824 1 94.44 99 GLY A C 1
ATOM 765 O O . GLY A 1 99 ? 13.164 15.867 6.016 1 94.44 99 GLY A O 1
ATOM 766 N N . GLY A 1 100 ? 12.391 16.734 4.172 1 96.5 100 GLY A N 1
ATOM 767 C CA . GLY A 1 100 ? 11.18 17.25 4.781 1 96.5 100 GLY A CA 1
ATOM 768 C C . GLY A 1 100 ? 10.352 16.188 5.48 1 96.5 100 GLY A C 1
ATOM 769 O O . GLY A 1 100 ? 9.75 16.453 6.527 1 96.5 100 GLY A O 1
ATOM 770 N N . LEU A 1 101 ? 10.297 15.047 4.898 1 96.12 101 LEU A N 1
ATOM 771 C CA . LEU A 1 101 ? 9.5 13.984 5.504 1 96.12 101 LEU A CA 1
ATOM 772 C C . LEU A 1 101 ? 9.977 13.695 6.922 1 96.12 101 LEU A C 1
ATOM 774 O O . LEU A 1 101 ? 9.156 13.539 7.832 1 96.12 101 LEU A O 1
ATOM 778 N N . LYS A 1 102 ? 11.258 13.641 7.145 1 94.94 102 LYS A N 1
ATOM 779 C CA . LYS A 1 102 ? 11.82 13.352 8.461 1 94.94 102 LYS A CA 1
ATOM 780 C C . LYS A 1 102 ? 11.594 14.516 9.422 1 94.94 102 LYS A C 1
ATOM 782 O O . LYS A 1 102 ? 11.672 14.336 10.641 1 94.94 102 LYS A O 1
ATOM 787 N N . LYS A 1 103 ? 11.336 15.664 8.898 1 97.19 103 LYS A N 1
ATOM 788 C CA . LYS A 1 103 ? 11.188 16.875 9.711 1 97.19 103 LYS A CA 1
ATOM 789 C C . LYS A 1 103 ? 9.734 17.062 10.164 1 97.19 103 LYS A C 1
ATOM 791 O O . LYS A 1 103 ? 9.453 17.875 11.039 1 97.19 103 LYS A O 1
ATOM 796 N N . LEU A 1 104 ? 8.859 16.297 9.555 1 97.94 104 LEU A N 1
ATOM 797 C CA . LEU A 1 104 ? 7.465 16.391 9.984 1 97.94 104 LEU A CA 1
ATOM 798 C C . LEU A 1 104 ? 7.309 15.922 11.422 1 97.94 104 LEU A C 1
ATOM 800 O O . LEU A 1 104 ? 7.727 14.812 11.766 1 97.94 104 LEU A O 1
ATOM 804 N N . GLN A 1 105 ? 6.805 16.781 12.273 1 98 105 GLN A N 1
ATOM 805 C CA . GLN A 1 105 ? 6.445 16.359 13.617 1 98 105 GLN A CA 1
ATOM 806 C C . GLN A 1 105 ? 5.25 15.406 13.594 1 98 105 GLN A C 1
ATOM 808 O O . GLN A 1 105 ? 4.195 15.742 13.047 1 98 105 GLN A O 1
ATOM 813 N N . ARG A 1 106 ? 5.449 14.195 14.148 1 98.25 106 ARG A N 1
ATOM 814 C CA . ARG A 1 106 ? 4.422 13.156 14.055 1 98.25 106 ARG A CA 1
ATOM 815 C C . ARG A 1 106 ? 4.52 12.18 15.219 1 98.25 106 ARG A C 1
ATOM 817 O O . ARG A 1 106 ? 5.559 12.094 15.875 1 98.25 106 ARG A O 1
ATOM 824 N N . ARG A 1 107 ? 3.443 11.508 15.453 1 98.44 107 ARG A N 1
ATOM 825 C CA . ARG A 1 107 ? 3.363 10.461 16.469 1 98.44 107 ARG A CA 1
ATOM 826 C C . ARG A 1 107 ? 2.824 9.164 15.875 1 98.44 107 ARG A C 1
ATOM 828 O O . ARG A 1 107 ? 1.799 9.164 15.188 1 98.44 107 ARG A O 1
ATOM 835 N N . LEU A 1 108 ? 3.537 8.07 16.188 1 97.62 108 LEU A N 1
ATOM 836 C CA . LEU A 1 108 ? 3.1 6.758 15.742 1 97.62 108 LEU A CA 1
ATOM 837 C C . LEU A 1 108 ? 1.816 6.34 16.453 1 97.62 108 LEU A C 1
ATOM 839 O O . LEU A 1 108 ? 1.707 6.473 17.672 1 97.62 108 LEU A O 1
ATOM 843 N N . LEU A 1 109 ? 0.897 5.863 15.656 1 97.25 109 LEU A N 1
ATOM 844 C CA . LEU A 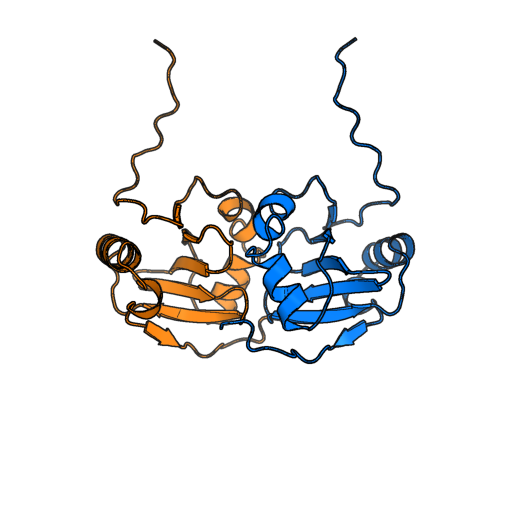1 109 ? -0.357 5.391 16.234 1 97.25 109 LEU A CA 1
ATOM 845 C C . LEU A 1 109 ? -0.32 3.883 16.453 1 97.25 109 LEU A C 1
ATOM 847 O O . LEU A 1 109 ? 0.349 3.158 15.719 1 97.25 109 LEU A O 1
ATOM 851 N N . ASP A 1 110 ? -1.1 3.467 17.516 1 94.81 110 ASP A N 1
ATOM 852 C CA . ASP A 1 110 ? -1.328 2.039 17.719 1 94.81 110 ASP A CA 1
ATOM 853 C C . ASP A 1 110 ? -2.568 1.567 16.969 1 94.81 110 ASP A C 1
ATOM 855 O O . ASP A 1 110 ? -3.629 2.189 17.047 1 94.81 110 ASP A O 1
ATOM 859 N N . PRO A 1 111 ? -2.348 0.495 16.219 1 92.44 111 PRO A N 1
ATOM 860 C CA . PRO A 1 111 ? -3.562 -0.035 15.594 1 92.44 111 PRO A CA 1
ATOM 861 C C . PRO A 1 111 ? -4.59 -0.514 16.625 1 92.44 111 PRO A C 1
ATOM 863 O O . PRO A 1 111 ? -4.223 -0.929 17.719 1 92.44 111 PRO A O 1
ATOM 866 N N . VAL A 1 112 ? -5.867 -0.337 16.297 1 87.25 112 VAL A N 1
ATOM 867 C CA . VAL A 1 112 ? -6.914 -0.732 17.234 1 87.25 112 VAL A CA 1
ATOM 868 C C . VAL A 1 112 ? -7.527 -2.061 16.797 1 87.25 112 VAL A C 1
ATOM 870 O O . VAL A 1 112 ? -8.18 -2.74 17.578 1 87.25 112 VAL A O 1
ATOM 873 N N . GLU A 1 113 ? -7.617 -2.359 15.523 1 73.5 113 GLU A N 1
ATOM 874 C CA . GLU A 1 113 ? -8.18 -3.605 15.016 1 73.5 113 GLU A CA 1
ATOM 875 C C . GLU A 1 113 ? -7.145 -4.391 14.211 1 73.5 113 GLU A C 1
ATOM 877 O O . GLU A 1 113 ? -6.129 -3.834 13.789 1 73.5 113 GLU A O 1
ATOM 882 N N . ASP A 1 114 ? -7.539 -5.672 14.266 1 64.19 114 ASP A N 1
ATOM 883 C CA . ASP A 1 114 ? -6.797 -6.469 13.297 1 64.19 114 ASP A CA 1
ATOM 884 C C . ASP A 1 114 ? -7.113 -6.031 11.867 1 64.19 114 ASP A C 1
ATOM 886 O O . ASP A 1 114 ? -8.25 -6.164 11.414 1 64.19 114 ASP A O 1
ATOM 890 N N . ILE A 1 115 ? -6.258 -5.25 11.273 1 58.78 115 ILE A N 1
ATOM 891 C CA . ILE A 1 115 ? -6.5 -4.66 9.961 1 58.78 115 ILE A CA 1
ATOM 892 C C . ILE A 1 115 ? -6.707 -5.77 8.93 1 58.78 115 ILE A C 1
ATOM 894 O O . ILE A 1 115 ? -7.398 -5.574 7.934 1 58.78 115 ILE A O 1
ATOM 898 N N . ALA A 1 116 ? -6.141 -6.91 9.016 1 50.88 116 ALA A N 1
ATOM 899 C CA . ALA A 1 116 ? -6.227 -8.055 8.117 1 50.88 116 ALA A CA 1
ATOM 900 C C . ALA A 1 116 ? -7.574 -8.758 8.242 1 50.88 116 ALA A C 1
ATOM 902 O O . ALA A 1 116 ? -7.977 -9.508 7.355 1 50.88 116 ALA A O 1
ATOM 903 N N . ALA A 1 117 ? -8.438 -8.57 9.352 1 45.06 117 ALA A N 1
ATOM 904 C CA . ALA A 1 117 ? -9.633 -9.383 9.57 1 45.06 117 ALA A CA 1
ATOM 905 C C . ALA A 1 117 ? -10.766 -8.945 8.648 1 45.06 117 ALA A C 1
ATOM 907 O O . ALA A 1 117 ? -10.969 -7.746 8.43 1 45.06 117 ALA A O 1
ATOM 908 N N . MET B 1 1 ? -12.234 -0.234 -39.781 1 25.61 1 MET B N 1
ATOM 909 C CA . MET B 1 1 ? -12.039 -1.401 -38.938 1 25.61 1 MET B CA 1
ATOM 910 C C . MET B 1 1 ? -11.266 -1.031 -37.688 1 25.61 1 MET B C 1
ATOM 912 O O . MET B 1 1 ? -10.172 -0.465 -37.75 1 25.61 1 MET B O 1
ATOM 916 N N . SER B 1 2 ? -11.859 -0.4 -36.656 1 29.53 2 SER B N 1
ATOM 917 C CA . SER B 1 2 ? -11.32 0.405 -35.562 1 29.53 2 SER B CA 1
ATOM 918 C C . SER B 1 2 ? -10.234 -0.347 -34.781 1 29.53 2 SER B C 1
ATOM 920 O O . SER B 1 2 ? -10.422 -1.498 -34.406 1 29.53 2 SER B O 1
ATOM 922 N N . GLN B 1 3 ? -8.891 -0.364 -35.125 1 27.59 3 GLN B N 1
ATOM 923 C CA . GLN B 1 3 ? -7.695 -1.05 -34.625 1 27.59 3 GLN B CA 1
ATOM 924 C C . GLN B 1 3 ? -7.609 -1.005 -33.125 1 27.59 3 GLN B C 1
ATOM 926 O O . GLN B 1 3 ? -7.312 0.041 -32.531 1 27.59 3 GLN B O 1
ATOM 931 N N . LEU B 1 4 ? -8.539 -1.543 -32.281 1 35.19 4 LEU B N 1
ATOM 932 C CA . LEU B 1 4 ? -8.648 -1.762 -30.844 1 35.19 4 LEU B CA 1
ATOM 933 C C . LEU B 1 4 ? -7.332 -2.275 -30.266 1 35.19 4 LEU B C 1
ATOM 935 O O . LEU B 1 4 ? -6.789 -3.271 -30.75 1 35.19 4 LEU B O 1
ATOM 939 N N . GLY B 1 5 ? -6.293 -1.553 -30 1 39.5 5 GLY B N 1
ATOM 940 C CA . GLY B 1 5 ? -4.945 -1.881 -29.578 1 39.5 5 GLY B CA 1
ATOM 941 C C . GLY B 1 5 ? -4.871 -3.164 -28.766 1 39.5 5 GLY B C 1
ATOM 942 O O . GLY B 1 5 ? -5.637 -3.352 -27.812 1 39.5 5 GLY B O 1
ATOM 943 N N . GLY B 1 6 ? -4.625 -4.355 -29.25 1 39.22 6 GLY B N 1
ATOM 944 C CA . GLY B 1 6 ? -4.801 -5.762 -28.922 1 39.22 6 GLY B CA 1
ATOM 945 C C . GLY B 1 6 ? -4.301 -6.117 -27.531 1 39.22 6 GLY B C 1
ATOM 946 O O . GLY B 1 6 ? -3.109 -5.988 -27.25 1 39.22 6 GLY B O 1
ATOM 947 N N . VAL B 1 7 ? -4.926 -5.777 -26.438 1 45.78 7 VAL B N 1
ATOM 948 C CA . VAL B 1 7 ? -4.586 -6.34 -25.125 1 45.78 7 VAL B CA 1
ATOM 949 C C . VAL B 1 7 ? -4.246 -7.82 -25.281 1 45.78 7 VAL B C 1
ATOM 951 O O . VAL B 1 7 ? -4.992 -8.578 -25.906 1 45.78 7 VAL B O 1
ATOM 954 N N . THR B 1 8 ? -2.959 -8.188 -25.625 1 54.5 8 THR B N 1
ATOM 955 C CA . THR B 1 8 ? -2.578 -9.594 -25.531 1 54.5 8 THR B CA 1
ATOM 956 C C . THR B 1 8 ? -3.344 -10.289 -24.422 1 54.5 8 THR B C 1
ATOM 958 O O . THR B 1 8 ? -3.375 -9.797 -23.281 1 54.5 8 THR B O 1
ATOM 961 N N . PRO B 1 9 ? -4.328 -11.055 -24.797 1 59.84 9 PRO B N 1
ATOM 962 C CA . PRO B 1 9 ? -5.102 -11.766 -23.781 1 59.84 9 PRO B CA 1
ATOM 963 C C . PRO B 1 9 ? -4.234 -12.281 -22.625 1 59.84 9 PRO B C 1
ATOM 965 O O . PRO B 1 9 ? -3.082 -12.672 -22.844 1 59.84 9 PRO B O 1
ATOM 968 N N . LEU B 1 10 ? -4.691 -11.945 -21.453 1 66.38 10 LEU B N 1
ATOM 969 C CA . LEU B 1 10 ? -3.98 -12.492 -20.297 1 66.38 10 LEU B CA 1
ATOM 970 C C . LEU B 1 10 ? -3.961 -14.016 -20.344 1 66.38 10 LEU B C 1
ATOM 972 O O . LEU B 1 10 ? -4.922 -14.641 -20.797 1 66.38 10 LEU B O 1
ATOM 976 N N . PRO B 1 11 ? -2.918 -14.57 -20.188 1 78.88 11 PRO B N 1
ATOM 977 C CA . PRO B 1 11 ? -2.732 -16.016 -20.266 1 78.88 11 PRO B CA 1
ATOM 978 C C . PRO B 1 11 ? -3.531 -16.766 -19.188 1 78.88 11 PRO B C 1
ATOM 980 O O . PRO B 1 11 ? -3.318 -17.969 -18.984 1 78.88 11 PRO B O 1
ATOM 983 N N . PHE B 1 12 ? -4.414 -16.125 -18.5 1 88.12 12 PHE B N 1
ATOM 984 C CA . PHE B 1 12 ? -5.227 -16.75 -17.469 1 88.12 12 PHE B CA 1
ATOM 985 C C . PHE B 1 12 ? -6.547 -16 -17.297 1 88.12 12 PHE B C 1
ATOM 987 O O . PHE B 1 12 ? -6.699 -14.883 -17.766 1 88.12 12 PHE B O 1
ATOM 994 N N . ILE B 1 13 ? -7.512 -16.703 -16.703 1 90.5 13 ILE B N 1
ATOM 995 C CA . ILE B 1 13 ? -8.789 -16.094 -16.375 1 90.5 13 ILE B CA 1
ATOM 996 C C . ILE B 1 13 ? -8.664 -15.273 -15.094 1 90.5 13 ILE B C 1
ATOM 998 O O . ILE B 1 13 ? -8.258 -15.797 -14.055 1 90.5 13 ILE B O 1
ATOM 1002 N N . VAL B 1 14 ? -9.023 -14.039 -15.242 1 94 14 VAL B N 1
ATOM 1003 C CA . VAL B 1 14 ? -8.93 -13.164 -14.078 1 94 14 VAL B CA 1
ATOM 1004 C C . VAL B 1 14 ? -10.023 -13.539 -13.078 1 94 14 VAL B C 1
ATOM 1006 O O . VAL B 1 14 ? -11.211 -13.539 -13.414 1 94 14 VAL B O 1
ATOM 1009 N N . PRO B 1 15 ? -9.617 -13.836 -11.852 1 96.12 15 PRO B N 1
ATOM 1010 C CA . PRO B 1 15 ? -10.617 -14.203 -10.852 1 96.12 15 PRO B CA 1
ATOM 1011 C C . PRO B 1 15 ? -11.578 -13.055 -10.531 1 96.12 15 PRO B C 1
ATOM 1013 O O . PRO B 1 15 ? -11.188 -11.883 -10.594 1 96.12 15 PRO B O 1
ATOM 1016 N N . PRO B 1 16 ? -12.891 -13.422 -10.188 1 95 16 PRO B N 1
ATOM 1017 C CA . PRO B 1 16 ? -13.773 -12.359 -9.703 1 95 16 PRO B CA 1
ATOM 1018 C C . PRO B 1 16 ? -13.18 -11.586 -8.531 1 95 16 PRO B C 1
ATOM 1020 O O . PRO B 1 16 ? -12.547 -12.172 -7.652 1 95 16 PRO B O 1
ATOM 1023 N N . GLY B 1 17 ? -13.352 -10.258 -8.586 1 93.06 17 GLY B N 1
ATOM 1024 C CA . GLY B 1 17 ? -12.859 -9.43 -7.492 1 93.06 17 GLY B CA 1
ATOM 1025 C C . GLY B 1 17 ? -11.406 -9.039 -7.641 1 93.06 17 GLY B C 1
ATOM 1026 O O . GLY B 1 17 ? -10.82 -8.445 -6.73 1 93.06 17 GLY B O 1
ATOM 1027 N N . TRP B 1 18 ? -10.836 -9.445 -8.789 1 93.69 18 TRP B N 1
ATOM 1028 C CA . TRP B 1 18 ? -9.445 -9.117 -9.055 1 93.69 18 TRP B CA 1
ATOM 1029 C C . TRP B 1 18 ? -9.305 -8.398 -10.398 1 93.69 18 TRP B C 1
ATOM 1031 O O . TRP B 1 18 ? -10.172 -8.516 -11.266 1 93.69 18 TRP B O 1
ATOM 1041 N N . THR B 1 19 ? -8.195 -7.594 -10.492 1 90.75 19 THR B N 1
ATOM 1042 C CA . THR B 1 19 ? -7.801 -6.93 -11.734 1 90.75 19 THR B CA 1
ATOM 1043 C C . THR B 1 19 ? -6.375 -7.32 -12.125 1 90.75 19 THR B C 1
ATOM 1045 O O . THR B 1 19 ? -5.488 -7.391 -11.266 1 90.75 19 THR B O 1
ATOM 1048 N N . ALA B 1 20 ? -6.246 -7.625 -13.375 1 89.56 20 ALA B N 1
ATOM 1049 C CA . ALA B 1 20 ? -4.926 -8.031 -13.852 1 89.56 20 ALA B CA 1
ATOM 1050 C C . ALA B 1 20 ? -4.184 -6.852 -14.484 1 89.56 20 ALA B C 1
ATOM 1052 O O . ALA B 1 20 ? -4.797 -5.836 -14.82 1 89.56 20 ALA B O 1
ATOM 1053 N N . ARG B 1 21 ? -2.9 -6.973 -14.5 1 72.94 21 ARG B N 1
ATOM 1054 C CA . ARG B 1 21 ? -2.074 -6.125 -15.352 1 72.94 21 ARG B CA 1
ATOM 1055 C C . ARG B 1 21 ? -2.379 -6.367 -16.828 1 72.94 21 ARG B C 1
ATOM 1057 O O . ARG B 1 21 ? -2.588 -7.508 -17.25 1 72.94 21 ARG B O 1
ATOM 1064 N N . PRO B 1 22 ? -2.336 -5.312 -17.5 1 63.22 22 PRO B N 1
ATOM 1065 C CA . PRO B 1 22 ? -2.006 -3.904 -17.25 1 63.22 22 PRO B CA 1
ATOM 1066 C C . PRO B 1 22 ? -3.215 -3.082 -16.812 1 63.22 22 PRO B C 1
ATOM 1068 O O . PRO B 1 22 ? -3.096 -1.875 -16.594 1 63.22 22 PRO B O 1
ATOM 1071 N N . GLY B 1 23 ? -4.16 -3.717 -16.531 1 62.94 23 GLY B N 1
ATOM 1072 C CA . GLY B 1 23 ? -5.398 -2.984 -16.328 1 62.94 23 GLY B CA 1
ATOM 1073 C C . GLY B 1 23 ? -5.445 -2.26 -15 1 62.94 23 GLY B C 1
ATOM 1074 O O . GLY B 1 23 ? -6.227 -1.321 -14.828 1 62.94 23 GLY B O 1
ATOM 1075 N N . SER B 1 24 ? -4.559 -2.688 -14.195 1 67.44 24 SER B N 1
ATOM 1076 C CA . SER B 1 24 ? -4.633 -2.014 -12.898 1 67.44 24 SER B CA 1
ATOM 1077 C C . SER B 1 24 ? -3.881 -0.687 -12.922 1 67.44 24 SER B C 1
ATOM 1079 O O . SER B 1 24 ? -2.695 -0.644 -13.258 1 67.44 24 SER B O 1
ATOM 1081 N N . PRO B 1 25 ? -4.531 0.401 -12.578 1 67.56 25 PRO B N 1
ATOM 1082 C CA . PRO B 1 25 ? -3.873 1.71 -12.586 1 67.56 25 PRO B CA 1
ATOM 1083 C C . PRO B 1 25 ? -2.723 1.794 -11.586 1 67.56 25 PRO B C 1
ATOM 1085 O O . PRO B 1 25 ? -1.842 2.646 -11.719 1 67.56 25 PRO B O 1
ATOM 1088 N N . SER B 1 26 ? -2.795 0.916 -10.727 1 73.5 26 SER B N 1
ATOM 1089 C CA . SER B 1 26 ? -1.824 1.029 -9.641 1 73.5 26 SER B CA 1
ATOM 1090 C C . SER B 1 26 ? -0.498 0.378 -10.016 1 73.5 26 SER B C 1
ATOM 1092 O O . SER B 1 26 ? 0.535 0.665 -9.406 1 73.5 26 SER B O 1
ATOM 1094 N N . PHE B 1 27 ? -0.503 -0.429 -11.062 1 79.44 27 PHE B N 1
ATOM 1095 C CA . PHE B 1 27 ? 0.677 -1.246 -11.32 1 79.44 27 PHE B CA 1
ATOM 1096 C C . PHE B 1 27 ? 1.823 -0.393 -11.844 1 79.44 27 PHE B C 1
ATOM 1098 O O . PHE B 1 27 ? 2.965 -0.531 -11.398 1 79.44 27 PHE B O 1
ATOM 1105 N N . GLU B 1 28 ? 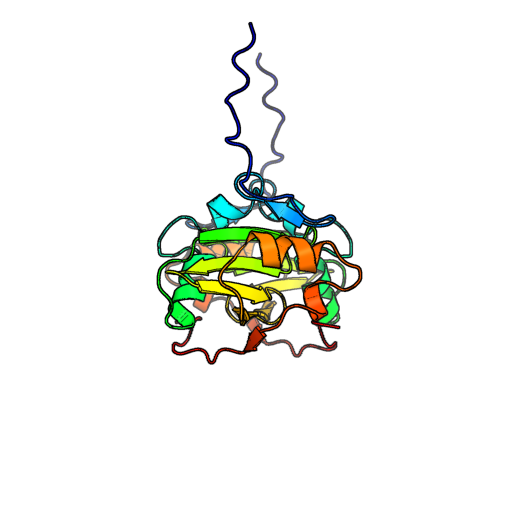1.461 0.376 -12.75 1 75 28 GLU B N 1
ATOM 1106 C CA . GLU B 1 28 ? 2.521 1.217 -13.305 1 75 28 GLU B CA 1
ATOM 1107 C C . GLU B 1 28 ? 3.092 2.15 -12.234 1 75 28 GLU B C 1
ATOM 1109 O O . GLU B 1 28 ? 4.305 2.195 -12.031 1 75 28 GLU B O 1
ATOM 1114 N N . TYR B 1 29 ? 2.334 2.709 -11.539 1 77 29 TYR B N 1
ATOM 11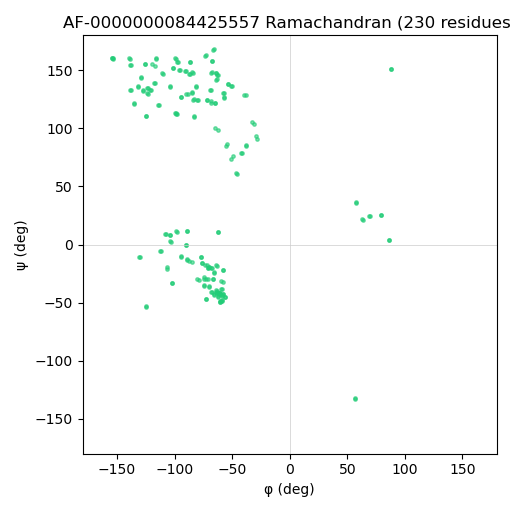15 C CA . TYR B 1 29 ? 2.725 3.73 -10.57 1 77 29 TYR B CA 1
ATOM 1116 C C . TYR B 1 29 ? 3.387 3.104 -9.352 1 77 29 TYR B C 1
ATOM 1118 O O . TYR B 1 29 ? 4.395 3.613 -8.852 1 77 29 TYR B O 1
ATOM 1126 N N . GLU B 1 30 ? 3.006 2.059 -8.977 1 87.62 30 GLU B N 1
ATOM 1127 C CA . GLU B 1 30 ? 3.461 1.468 -7.719 1 87.62 30 GLU B CA 1
ATOM 1128 C C . GLU B 1 30 ? 4.633 0.518 -7.949 1 87.62 30 GLU B C 1
ATOM 1130 O O . GLU B 1 30 ? 5.332 0.144 -7.004 1 87.62 30 GLU B O 1
ATOM 1135 N N . TRP B 1 31 ? 4.898 0.225 -9.281 1 91.19 31 TRP B N 1
ATOM 1136 C CA . TRP B 1 31 ? 5.91 -0.806 -9.484 1 91.19 31 TRP B CA 1
ATOM 1137 C C . TRP B 1 31 ? 6.961 -0.346 -10.492 1 91.19 31 TRP B C 1
ATOM 1139 O O . TRP B 1 31 ? 8.016 -0.964 -10.617 1 91.19 31 TRP B O 1
ATOM 1149 N N . ASP B 1 32 ? 6.559 0.747 -11.078 1 87.5 32 ASP B N 1
ATOM 1150 C CA . ASP B 1 32 ? 7.523 1.243 -12.055 1 87.5 32 ASP B CA 1
ATOM 1151 C C . ASP B 1 32 ? 8.633 2.033 -11.375 1 87.5 32 ASP B C 1
ATOM 1153 O O . ASP B 1 32 ? 8.375 2.818 -10.461 1 87.5 32 ASP B O 1
ATOM 1157 N N . GLY B 1 33 ? 9.883 1.738 -11.828 1 90.19 33 GLY B N 1
ATOM 1158 C CA . GLY B 1 33 ? 11.047 2.393 -11.258 1 90.19 33 GLY B CA 1
ATOM 1159 C C . GLY B 1 33 ? 11.609 1.673 -10.047 1 90.19 33 GLY B C 1
ATOM 1160 O O . GLY B 1 33 ? 10.852 1.078 -9.273 1 90.19 33 GLY B O 1
ATOM 1161 N N . VAL B 1 34 ? 12.891 1.774 -9.789 1 91.69 34 VAL B N 1
ATOM 1162 C CA . VAL B 1 34 ? 13.594 1.008 -8.766 1 91.69 34 VAL B CA 1
ATOM 1163 C C . VAL B 1 34 ? 13.195 1.5 -7.379 1 91.69 34 VAL B C 1
ATOM 1165 O O . VAL B 1 34 ? 13.266 0.751 -6.398 1 91.69 34 VAL B O 1
ATOM 1168 N N . ASP B 1 35 ? 12.656 2.768 -7.316 1 91.88 35 ASP B N 1
ATOM 1169 C CA . ASP B 1 35 ? 12.352 3.336 -6.004 1 91.88 35 ASP B CA 1
ATOM 1170 C C . ASP B 1 35 ? 10.852 3.297 -5.723 1 91.88 35 ASP B C 1
ATOM 1172 O O . ASP B 1 35 ? 10.383 3.883 -4.746 1 91.88 35 ASP B O 1
ATOM 1176 N N . SER B 1 36 ? 10.133 2.643 -6.566 1 91.81 36 SER B N 1
ATOM 1177 C CA . SER B 1 36 ? 8.695 2.498 -6.355 1 91.81 36 SER B CA 1
ATOM 1178 C C . SER B 1 36 ? 8.406 1.628 -5.137 1 91.81 36 SER B C 1
ATOM 1180 O O . SER B 1 36 ? 9.25 0.843 -4.711 1 91.81 36 SER B O 1
ATOM 1182 N N . SER B 1 37 ? 7.227 1.799 -4.598 1 92.31 37 SER B N 1
ATOM 1183 C CA . SER B 1 37 ? 6.859 1.069 -3.387 1 92.31 37 SER B CA 1
ATOM 1184 C C . SER B 1 37 ? 6.941 -0.438 -3.604 1 92.31 37 SER B C 1
ATOM 1186 O O . SER B 1 37 ? 7.492 -1.16 -2.768 1 92.31 37 SER B O 1
ATOM 1188 N N . GLY B 1 38 ? 6.426 -0.908 -4.77 1 94 38 GLY B N 1
ATOM 1189 C CA . GLY B 1 38 ? 6.48 -2.334 -5.055 1 94 38 GLY B CA 1
ATOM 1190 C C . GLY B 1 38 ? 7.898 -2.871 -5.121 1 94 38 GLY B C 1
ATOM 1191 O O . GLY B 1 38 ? 8.188 -3.939 -4.582 1 94 38 GLY B O 1
ATOM 1192 N N . GLN B 1 39 ? 8.781 -2.15 -5.75 1 95.06 39 GLN B N 1
ATOM 1193 C CA . GLN B 1 39 ? 10.164 -2.605 -5.867 1 95.06 39 GLN B CA 1
ATOM 1194 C C . GLN B 1 39 ? 10.883 -2.543 -4.52 1 95.06 39 GLN B C 1
ATOM 1196 O O . GLN B 1 39 ? 11.719 -3.393 -4.219 1 95.06 39 GLN B O 1
ATOM 1201 N N . LYS B 1 40 ? 10.578 -1.568 -3.73 1 94.56 40 LYS B N 1
ATOM 1202 C CA . LYS B 1 40 ? 11.148 -1.48 -2.387 1 94.56 40 LYS B CA 1
ATOM 1203 C C . LYS B 1 40 ? 10.695 -2.652 -1.521 1 94.56 40 LYS B C 1
ATOM 1205 O O . LYS B 1 40 ? 11.484 -3.205 -0.752 1 94.56 40 LYS B O 1
ATOM 1210 N N . ILE B 1 41 ? 9.445 -3.006 -1.636 1 95.44 41 ILE B N 1
ATOM 1211 C CA . ILE B 1 41 ? 8.93 -4.172 -0.922 1 95.44 41 ILE B CA 1
ATOM 1212 C C . ILE B 1 41 ? 9.688 -5.422 -1.36 1 95.44 41 ILE B C 1
ATOM 1214 O O . ILE B 1 41 ? 10.156 -6.195 -0.523 1 95.44 41 ILE B O 1
ATOM 1218 N N . ALA B 1 42 ? 9.812 -5.598 -2.691 1 95.81 42 ALA B N 1
ATOM 1219 C CA . ALA B 1 42 ? 10.547 -6.762 -3.184 1 95.81 42 ALA B CA 1
ATOM 1220 C C . ALA B 1 42 ? 11.961 -6.801 -2.615 1 95.81 42 ALA B C 1
ATOM 1222 O O . ALA B 1 42 ? 12.391 -7.812 -2.053 1 95.81 42 ALA B O 1
ATOM 1223 N N . ARG B 1 43 ? 12.617 -5.699 -2.631 1 95.38 43 ARG B N 1
ATOM 1224 C CA . ARG B 1 43 ? 13.992 -5.629 -2.139 1 95.38 43 ARG B CA 1
ATOM 1225 C C . ARG B 1 43 ? 14.047 -5.844 -0.631 1 95.38 43 ARG B C 1
ATOM 1227 O O . ARG B 1 43 ? 14.953 -6.504 -0.125 1 95.38 43 ARG B O 1
ATOM 1234 N N . GLY B 1 44 ? 13.133 -5.27 0.005 1 94.62 44 GLY B N 1
ATOM 1235 C CA . GLY B 1 44 ? 13.086 -5.402 1.452 1 94.62 44 GLY B CA 1
ATOM 1236 C C . GLY B 1 44 ? 12.984 -6.844 1.917 1 94.62 44 GLY B C 1
ATOM 1237 O O . GLY B 1 44 ? 13.375 -7.168 3.039 1 94.62 44 GLY B O 1
ATOM 1238 N N . TYR B 1 45 ? 12.547 -7.676 1.105 1 96.56 45 TYR B N 1
ATOM 1239 C CA . TYR B 1 45 ? 12.422 -9.094 1.434 1 96.56 45 TYR B CA 1
ATOM 1240 C C . TYR B 1 45 ? 13.477 -9.914 0.702 1 96.56 45 TYR B C 1
ATOM 1242 O O . TYR B 1 45 ? 13.391 -11.148 0.653 1 96.56 45 TYR B O 1
ATOM 1250 N N . GLY B 1 46 ? 14.391 -9.258 0.078 1 95.75 46 GLY B N 1
ATOM 1251 C CA . GLY B 1 46 ? 15.516 -9.922 -0.553 1 95.75 46 GLY B CA 1
ATOM 1252 C C . GLY B 1 46 ? 15.172 -10.531 -1.9 1 95.75 46 GLY B C 1
ATOM 1253 O O . GLY B 1 46 ? 15.82 -11.484 -2.338 1 95.75 46 GLY B O 1
ATOM 1254 N N . LEU B 1 47 ? 14.188 -9.992 -2.533 1 97.31 47 LEU B N 1
ATOM 1255 C CA . LEU B 1 47 ? 13.734 -10.57 -3.795 1 97.31 47 LEU B CA 1
ATOM 1256 C C . LEU B 1 47 ? 14.305 -9.797 -4.98 1 97.31 47 LEU B C 1
ATOM 1258 O O . LEU B 1 47 ? 14.766 -8.664 -4.824 1 97.31 47 LEU B O 1
ATOM 1262 N N . ALA B 1 48 ? 14.297 -10.461 -6.137 1 97.31 48 ALA B N 1
ATOM 1263 C CA . ALA B 1 48 ? 14.539 -9.781 -7.402 1 97.31 48 ALA B CA 1
ATOM 1264 C C . ALA B 1 48 ? 13.414 -8.797 -7.727 1 97.31 48 ALA B C 1
ATOM 1266 O O . ALA B 1 48 ? 12.391 -8.781 -7.047 1 97.31 48 ALA B O 1
ATOM 1267 N N . PRO B 1 49 ? 13.625 -7.922 -8.719 1 96.56 49 PRO B N 1
ATOM 1268 C CA . PRO B 1 49 ? 12.555 -6.988 -9.078 1 96.56 49 PRO B CA 1
ATOM 1269 C C . PRO B 1 49 ? 11.211 -7.684 -9.305 1 96.56 49 PRO B C 1
ATOM 1271 O O . PRO B 1 49 ? 11.164 -8.773 -9.883 1 96.56 49 PRO B O 1
ATOM 1274 N N . GLY B 1 50 ? 10.281 -7.039 -8.758 1 95.81 50 GLY B N 1
ATOM 1275 C CA . GLY B 1 50 ? 8.945 -7.617 -8.836 1 95.81 50 GLY B CA 1
ATOM 1276 C C . GLY B 1 50 ? 8.172 -7.172 -10.062 1 95.81 50 GLY B C 1
ATOM 1277 O O . GLY B 1 50 ? 8.32 -6.035 -10.516 1 95.81 50 GLY B O 1
ATOM 1278 N N . ARG B 1 51 ? 7.316 -8.094 -10.5 1 94.25 51 ARG B N 1
ATOM 1279 C CA . ARG B 1 51 ? 6.355 -7.797 -11.562 1 94.25 51 ARG B CA 1
ATOM 1280 C C . ARG B 1 51 ? 4.93 -8.109 -11.109 1 94.25 51 ARG B C 1
ATOM 1282 O O . ARG B 1 51 ? 4.559 -9.273 -10.977 1 94.25 51 ARG B O 1
ATOM 1289 N N . PRO B 1 52 ? 4.164 -7.047 -10.938 1 94.75 52 PRO B N 1
ATOM 1290 C CA . PRO B 1 52 ? 2.795 -7.316 -10.492 1 94.75 52 PRO B CA 1
ATOM 1291 C C . PRO B 1 52 ? 1.957 -8.016 -11.562 1 94.75 52 PRO B C 1
ATOM 1293 O O . PRO B 1 52 ? 2.137 -7.766 -12.758 1 94.75 52 PRO B O 1
ATOM 1296 N N . ILE B 1 53 ? 1.017 -8.867 -11.07 1 94.44 53 ILE B N 1
ATOM 1297 C CA . ILE B 1 53 ? 0.196 -9.656 -11.984 1 94.44 53 ILE B CA 1
ATOM 1298 C C . ILE B 1 53 ? -1.282 -9.398 -11.703 1 94.44 53 ILE B C 1
ATOM 1300 O O . ILE B 1 53 ? -2.061 -9.133 -12.617 1 94.44 53 ILE B O 1
ATOM 1304 N N . LEU B 1 54 ? -1.679 -9.578 -10.414 1 94.44 54 LEU B N 1
ATOM 1305 C CA . LEU B 1 54 ? -3.062 -9.422 -9.984 1 94.44 54 LEU B CA 1
ATOM 1306 C C . LEU B 1 54 ? -3.152 -8.5 -8.773 1 94.44 54 LEU B C 1
ATOM 1308 O O . LEU B 1 54 ? -2.289 -8.539 -7.891 1 94.44 54 LEU B O 1
ATOM 1312 N N . GLU B 1 55 ? -4.191 -7.742 -8.75 1 93 55 GLU B N 1
ATOM 1313 C CA . GLU B 1 55 ? -4.566 -6.945 -7.586 1 93 55 GLU B CA 1
ATOM 1314 C C . GLU B 1 55 ? -6.047 -7.117 -7.254 1 93 55 GLU B C 1
ATOM 1316 O O . GLU B 1 55 ? -6.891 -7.133 -8.148 1 93 55 GLU B O 1
ATOM 1321 N N . ASP B 1 56 ? -6.273 -7.266 -5.957 1 92.81 56 ASP B N 1
ATOM 1322 C CA . ASP B 1 56 ? -7.691 -7.355 -5.621 1 92.81 56 ASP B CA 1
ATOM 1323 C C . ASP B 1 56 ? -8.375 -5.996 -5.734 1 92.81 56 ASP B C 1
ATOM 1325 O O . ASP B 1 56 ? -7.703 -4.957 -5.738 1 92.81 56 ASP B O 1
ATOM 1329 N N . ASP B 1 57 ? -9.648 -5.93 -5.816 1 88.25 57 ASP B N 1
ATOM 1330 C CA . ASP B 1 57 ? -10.414 -4.73 -6.137 1 88.25 57 ASP B CA 1
ATOM 1331 C C . ASP B 1 57 ? -10.312 -3.699 -5.016 1 88.25 57 ASP B C 1
ATOM 1333 O O . ASP B 1 57 ? -10.617 -2.521 -5.223 1 88.25 57 ASP B O 1
ATOM 1337 N N . ASP B 1 58 ? -9.953 -4.145 -3.85 1 88.69 58 ASP B N 1
ATOM 1338 C CA . ASP B 1 58 ? -9.828 -3.232 -2.717 1 88.69 58 ASP B CA 1
ATOM 1339 C C . ASP B 1 58 ? -8.414 -2.668 -2.623 1 88.69 58 ASP B C 1
ATOM 1341 O O . ASP B 1 58 ? -8.109 -1.88 -1.724 1 88.69 58 ASP B O 1
ATOM 1345 N N . ALA B 1 59 ? -7.562 -3.092 -3.551 1 89 59 ALA B N 1
ATOM 1346 C CA . ALA B 1 59 ? -6.156 -2.689 -3.578 1 89 59 ALA B CA 1
ATOM 1347 C C . ALA B 1 59 ? -5.453 -3.062 -2.275 1 89 59 ALA B C 1
ATOM 1349 O O . ALA B 1 59 ? -4.598 -2.322 -1.791 1 89 59 ALA B O 1
ATOM 1350 N N . SER B 1 60 ? -5.816 -4.168 -1.715 1 92.12 60 SER B N 1
ATOM 1351 C CA . SER B 1 60 ? -5.277 -4.594 -0.427 1 92.12 60 SER B CA 1
ATOM 1352 C C . SER B 1 60 ? -4.293 -5.746 -0.593 1 92.12 60 SER B C 1
ATOM 1354 O O . SER B 1 60 ? -3.5 -6.027 0.31 1 92.12 60 SER B O 1
ATOM 1356 N N . THR B 1 61 ? -4.395 -6.395 -1.715 1 94.19 61 THR B N 1
ATOM 1357 C CA . THR B 1 61 ? -3.553 -7.562 -1.963 1 94.19 61 THR B CA 1
ATOM 1358 C C . THR B 1 61 ? -3.037 -7.559 -3.398 1 94.19 61 THR B C 1
ATOM 1360 O O . THR B 1 61 ? -3.791 -7.281 -4.336 1 94.19 61 THR B O 1
ATOM 1363 N N . ILE B 1 62 ? -1.74 -7.793 -3.543 1 95.31 62 ILE B N 1
ATOM 1364 C CA . ILE B 1 62 ? -1.116 -7.875 -4.859 1 95.31 62 ILE B CA 1
ATOM 1365 C C . ILE B 1 62 ? -0.415 -9.219 -5.02 1 95.31 62 ILE B C 1
ATOM 1367 O O . ILE B 1 62 ? 0.308 -9.664 -4.121 1 95.31 62 ILE B O 1
ATOM 1371 N N . ILE B 1 63 ? -0.695 -9.898 -6.133 1 97 63 ILE B N 1
ATOM 1372 C CA . ILE B 1 63 ? 0.109 -11.039 -6.562 1 97 63 ILE B CA 1
ATOM 1373 C C . ILE B 1 63 ? 1.17 -10.57 -7.559 1 97 63 ILE B C 1
ATOM 1375 O O . ILE B 1 63 ? 0.857 -9.883 -8.531 1 97 63 ILE B O 1
ATOM 1379 N N . PHE B 1 64 ? 2.428 -10.898 -7.289 1 96.62 64 PHE B N 1
ATOM 1380 C CA . PHE B 1 64 ? 3.484 -10.477 -8.203 1 96.62 64 PHE B CA 1
ATOM 1381 C C . PHE B 1 64 ? 4.508 -11.594 -8.391 1 96.62 64 PHE B C 1
ATOM 1383 O O . PHE B 1 64 ? 4.543 -12.555 -7.621 1 96.62 64 PHE B O 1
ATOM 1390 N N . GLN B 1 65 ? 5.195 -11.422 -9.461 1 97 65 GLN B N 1
ATOM 1391 C CA . GLN B 1 65 ? 6.254 -12.367 -9.789 1 97 65 GLN B CA 1
ATOM 1392 C C . GLN B 1 65 ? 7.629 -11.773 -9.5 1 97 65 GLN B C 1
ATOM 1394 O O . GLN B 1 65 ? 7.875 -10.602 -9.773 1 97 65 GLN B O 1
ATOM 1399 N N . SER B 1 66 ? 8.461 -12.516 -8.93 1 97.75 66 SER B N 1
ATOM 1400 C CA . SER B 1 66 ? 9.883 -12.242 -8.781 1 97.75 66 SER B CA 1
ATOM 1401 C C . SER B 1 66 ? 10.719 -13.484 -9.102 1 97.75 66 SER B C 1
ATOM 1403 O O . SER B 1 66 ? 10.594 -14.508 -8.43 1 97.75 66 SER B O 1
ATOM 1405 N N . GLY B 1 67 ? 11.617 -13.359 -10.094 1 97.12 67 GLY B N 1
ATOM 1406 C CA . GLY B 1 67 ? 12.219 -14.586 -10.602 1 97.12 67 GLY B CA 1
ATOM 1407 C C . GLY B 1 67 ? 11.188 -15.586 -11.102 1 97.12 67 GLY B C 1
ATOM 1408 O O . GLY B 1 67 ? 10.32 -15.25 -11.898 1 97.12 67 GLY B O 1
ATOM 1409 N N . ASP B 1 68 ? 11.305 -16.844 -10.703 1 97.19 68 ASP B N 1
ATOM 1410 C CA . ASP B 1 68 ? 10.398 -17.891 -11.156 1 97.19 68 ASP B CA 1
ATOM 1411 C C . ASP B 1 68 ? 9.312 -18.172 -10.125 1 97.19 68 ASP B C 1
ATOM 1413 O O . ASP B 1 68 ? 8.523 -19.094 -10.281 1 97.19 68 ASP B O 1
ATOM 1417 N N . LYS B 1 69 ? 9.273 -17.25 -9.172 1 98.25 69 LYS B N 1
ATOM 1418 C CA . LYS B 1 69 ? 8.344 -17.516 -8.078 1 98.25 69 LYS B CA 1
ATOM 1419 C C . LYS B 1 69 ? 7.242 -16.469 -8.023 1 98.25 69 LYS B C 1
ATOM 1421 O O . LYS B 1 69 ? 7.363 -15.406 -8.633 1 98.25 69 LYS B O 1
ATOM 1426 N N . LEU B 1 70 ? 6.168 -16.828 -7.375 1 98.62 70 LEU B N 1
ATOM 1427 C CA . LEU B 1 70 ? 5.039 -15.938 -7.145 1 98.62 70 LEU B CA 1
ATOM 1428 C C . LEU B 1 70 ? 4.938 -15.562 -5.672 1 98.62 70 LEU B C 1
ATOM 1430 O O . LEU B 1 70 ? 5.195 -16.391 -4.797 1 98.62 70 LEU B O 1
ATOM 1434 N N . TYR B 1 71 ? 4.488 -14.367 -5.5 1 98.56 71 TYR B N 1
ATOM 1435 C CA . TYR B 1 71 ? 4.391 -13.82 -4.152 1 98.56 71 TYR B CA 1
ATOM 1436 C C . TYR B 1 71 ? 3.08 -13.062 -3.963 1 98.56 71 TYR B C 1
ATOM 1438 O O . TYR B 1 71 ? 2.455 -12.641 -4.938 1 98.56 71 TYR B O 1
ATOM 1446 N N . LEU B 1 72 ? 2.658 -13 -2.732 1 98.38 72 LEU B N 1
ATOM 1447 C CA . LEU B 1 72 ? 1.525 -12.195 -2.293 1 98.38 72 LEU B CA 1
ATOM 1448 C C . LEU B 1 72 ? 1.983 -11.078 -1.36 1 98.38 72 LEU B C 1
ATOM 1450 O O . LEU B 1 72 ? 2.666 -11.336 -0.366 1 98.38 72 LEU B O 1
ATOM 1454 N N . TRP B 1 73 ? 1.732 -9.875 -1.752 1 96.38 73 TRP B N 1
ATOM 1455 C CA . TRP B 1 73 ? 1.949 -8.719 -0.886 1 96.38 73 TRP B CA 1
ATOM 1456 C C . TRP B 1 73 ? 0.641 -8.266 -0.248 1 96.38 73 TRP B C 1
ATOM 1458 O O . TRP B 1 73 ? -0.284 -7.848 -0.947 1 96.38 73 TRP B O 1
ATOM 1468 N N . ASP B 1 74 ? 0.54 -8.414 1.072 1 94.88 74 ASP B N 1
ATOM 1469 C CA . ASP B 1 74 ? -0.538 -7.828 1.863 1 94.88 74 ASP B CA 1
ATOM 1470 C C . ASP B 1 74 ? -0.238 -6.367 2.203 1 94.88 74 ASP B C 1
ATOM 1472 O O . ASP B 1 74 ? 0.602 -6.086 3.061 1 94.88 74 ASP B O 1
ATOM 1476 N N . VAL B 1 75 ? -0.961 -5.461 1.619 1 91.12 75 VAL B N 1
ATOM 1477 C CA . VAL B 1 75 ? -0.673 -4.035 1.711 1 91.12 75 VAL B CA 1
ATOM 1478 C C . VAL B 1 75 ? -1.056 -3.518 3.096 1 91.12 75 VAL B C 1
ATOM 1480 O O . VAL B 1 75 ? -0.417 -2.604 3.623 1 91.12 75 VAL B O 1
ATOM 1483 N N . LEU B 1 76 ? -2.016 -4.086 3.75 1 89.81 76 LEU B N 1
ATOM 1484 C CA . LEU B 1 76 ? -2.539 -3.605 5.023 1 89.81 76 LEU B CA 1
ATOM 1485 C C . LEU B 1 76 ? -1.621 -4.008 6.176 1 89.81 76 LEU B C 1
ATOM 1487 O O . LEU B 1 76 ? -1.496 -3.273 7.16 1 89.81 76 LEU B O 1
ATOM 1491 N N . TYR B 1 77 ? -0.942 -5.133 6.031 1 86.94 77 TYR B N 1
ATOM 1492 C CA . TYR B 1 77 ? -0.071 -5.621 7.094 1 86.94 77 TYR B CA 1
ATOM 1493 C C . TYR B 1 77 ? 1.393 -5.551 6.672 1 86.94 77 TYR B C 1
ATOM 1495 O O . TYR B 1 77 ? 2.289 -5.84 7.469 1 86.94 77 TYR B O 1
ATOM 1503 N N . CYS B 1 78 ? 1.611 -5.184 5.395 1 85.44 78 CYS B N 1
ATOM 1504 C CA . CYS B 1 78 ? 2.934 -5.055 4.793 1 85.44 78 CYS B CA 1
ATOM 1505 C C . CYS B 1 78 ? 3.658 -6.395 4.777 1 85.44 78 CYS B C 1
ATOM 1507 O O . CYS B 1 78 ? 4.891 -6.441 4.762 1 85.44 78 CYS B O 1
ATOM 1509 N N . ASP B 1 79 ? 2.949 -7.508 4.844 1 92.88 79 ASP B N 1
ATOM 1510 C CA . ASP B 1 79 ? 3.541 -8.844 4.801 1 92.88 79 ASP B CA 1
ATOM 1511 C C . ASP B 1 79 ? 3.699 -9.328 3.361 1 92.88 79 ASP B C 1
ATOM 1513 O O . ASP B 1 79 ? 2.885 -8.992 2.496 1 92.88 79 ASP B O 1
ATOM 1517 N N . VAL B 1 80 ? 4.719 -10.055 3.207 1 97.06 80 VAL B N 1
ATOM 1518 C CA . VAL B 1 80 ? 4.93 -10.727 1.926 1 97.06 80 VAL B CA 1
ATOM 1519 C C . VAL B 1 80 ? 4.992 -12.234 2.135 1 97.06 80 VAL B C 1
ATOM 1521 O O . VAL B 1 80 ? 5.652 -12.711 3.059 1 97.06 80 VAL B O 1
ATOM 1524 N N . TYR B 1 81 ? 4.262 -12.93 1.298 1 98.38 81 TYR B N 1
ATOM 1525 C CA . TYR B 1 81 ? 4.227 -14.391 1.322 1 98.38 81 TYR B CA 1
ATOM 1526 C C . TYR B 1 81 ? 4.758 -14.969 0.017 1 98.38 81 TYR B C 1
ATOM 1528 O O . TYR B 1 81 ? 4.492 -14.438 -1.062 1 98.38 81 TYR B O 1
ATOM 1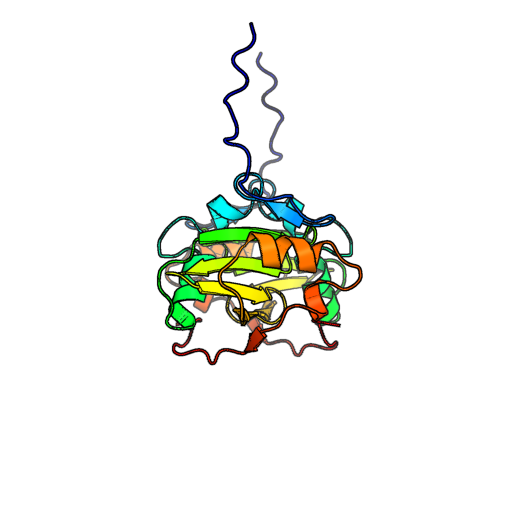536 N N . GLU B 1 82 ? 5.516 -16 0.163 1 98.75 82 GLU B N 1
ATOM 1537 C CA . GLU B 1 82 ? 5.828 -16.828 -1.006 1 98.75 82 GLU B CA 1
ATOM 1538 C C . GLU B 1 82 ? 4.738 -17.859 -1.257 1 98.75 82 GLU B C 1
ATOM 1540 O O . GLU B 1 82 ? 4.324 -18.562 -0.335 1 98.75 82 GLU B O 1
ATOM 1545 N N . LEU B 1 83 ? 4.301 -17.891 -2.51 1 98.81 83 LEU B N 1
ATOM 1546 C CA . LEU B 1 83 ? 3.279 -18.875 -2.848 1 98.81 83 LEU B CA 1
ATOM 1547 C C . LEU B 1 83 ? 3.91 -20.219 -3.168 1 98.81 83 LEU B C 1
ATOM 1549 O O . LEU B 1 83 ? 5.012 -20.281 -3.723 1 98.81 83 LEU B O 1
ATOM 1553 N N . ALA B 1 84 ? 3.213 -21.25 -2.855 1 98.44 84 ALA B N 1
ATOM 1554 C CA . ALA B 1 84 ? 3.736 -22.594 -3.041 1 98.44 84 ALA B CA 1
ATOM 1555 C C . ALA B 1 84 ? 3.816 -22.953 -4.523 1 98.44 84 ALA B C 1
ATOM 1557 O O . ALA B 1 84 ? 4.66 -23.766 -4.926 1 98.44 84 ALA B O 1
ATOM 1558 N N . THR B 1 85 ? 2.959 -22.422 -5.34 1 97.88 85 THR B N 1
ATOM 1559 C CA . THR B 1 85 ? 2.941 -22.719 -6.77 1 97.88 85 THR B CA 1
ATOM 1560 C C . THR B 1 85 ? 3.594 -21.594 -7.562 1 97.88 85 THR B C 1
ATOM 1562 O O . THR B 1 85 ? 3.533 -20.422 -7.16 1 97.88 85 THR B O 1
ATOM 1565 N N . GLN B 1 86 ? 4.156 -21.938 -8.711 1 97.31 86 GLN B N 1
ATOM 1566 C CA . GLN B 1 86 ? 4.715 -20.953 -9.641 1 97.31 86 GLN B CA 1
ATOM 1567 C C . GLN B 1 86 ? 3.789 -20.734 -10.836 1 97.31 86 GLN B C 1
ATOM 1569 O O . GLN B 1 86 ? 4.109 -19.969 -11.742 1 97.31 86 GLN B O 1
ATOM 1574 N N . ASP B 1 87 ? 2.719 -21.375 -10.758 1 96.94 87 ASP B N 1
ATOM 1575 C CA . ASP B 1 87 ? 1.775 -21.344 -11.867 1 96.94 87 ASP B CA 1
ATOM 1576 C C . ASP B 1 87 ? 0.651 -20.344 -11.602 1 96.94 87 ASP B C 1
ATOM 1578 O O . ASP B 1 87 ? -0.243 -20.609 -10.797 1 96.94 87 ASP B O 1
ATOM 1582 N N . ILE B 1 88 ? 0.655 -19.312 -12.375 1 96.44 88 ILE B N 1
ATOM 1583 C CA . ILE B 1 88 ? -0.318 -18.25 -12.188 1 96.44 88 ILE B CA 1
ATOM 1584 C C . ILE B 1 88 ? -1.72 -18.766 -12.508 1 96.44 88 ILE B C 1
ATOM 1586 O O . ILE B 1 88 ? -2.705 -18.297 -11.93 1 96.44 88 ILE B O 1
ATOM 1590 N N . ASN B 1 89 ? -1.838 -19.719 -13.406 1 96.44 89 ASN B N 1
ATOM 1591 C CA . ASN B 1 89 ? -3.15 -20.297 -13.688 1 96.44 89 ASN B CA 1
ATOM 1592 C C . ASN B 1 89 ? -3.727 -21 -12.469 1 96.44 89 ASN B C 1
ATOM 1594 O O . ASN B 1 89 ? -4.93 -20.922 -12.211 1 96.44 89 ASN B O 1
ATOM 1598 N N . GLU B 1 90 ? -2.877 -21.656 -11.789 1 97.25 90 GLU B N 1
ATOM 1599 C CA . GLU B 1 90 ? -3.314 -22.312 -10.562 1 97.25 90 GLU B CA 1
ATOM 1600 C C . GLU B 1 90 ? -3.727 -21.281 -9.508 1 97.25 90 GLU B C 1
ATOM 1602 O O . GLU B 1 90 ? -4.754 -21.438 -8.852 1 97.25 90 GLU B O 1
ATOM 1607 N N . VAL B 1 91 ? -2.979 -20.25 -9.367 1 97.81 91 VAL B N 1
ATOM 1608 C CA . VAL B 1 91 ? -3.297 -19.188 -8.422 1 97.81 91 VAL B CA 1
ATOM 1609 C C . VAL B 1 91 ? -4.66 -18.594 -8.766 1 97.81 91 VAL B C 1
ATOM 1611 O O . VAL B 1 91 ? -5.52 -18.453 -7.891 1 97.81 91 VAL B O 1
ATOM 1614 N N . ALA B 1 92 ? -4.867 -18.281 -10.039 1 97 92 ALA B N 1
ATOM 1615 C CA . ALA B 1 92 ? -6.125 -17.672 -10.492 1 97 92 ALA B CA 1
ATOM 1616 C C . ALA B 1 92 ? -7.301 -18.609 -10.219 1 97 92 ALA B C 1
ATOM 1618 O O . ALA B 1 92 ? -8.367 -18.156 -9.797 1 97 92 ALA B O 1
ATOM 1619 N N . ARG B 1 93 ? -7.082 -19.828 -10.469 1 97 93 ARG B N 1
ATOM 1620 C CA . ARG B 1 93 ? -8.133 -20.812 -10.211 1 97 93 ARG B CA 1
ATOM 1621 C C . ARG B 1 93 ? -8.523 -20.828 -8.742 1 97 93 ARG B C 1
ATOM 1623 O O . ARG B 1 93 ? -9.703 -20.797 -8.398 1 97 93 ARG B O 1
ATOM 1630 N N . VAL B 1 94 ? -7.559 -20.906 -7.844 1 98 94 VAL B N 1
ATOM 1631 C CA . VAL B 1 94 ? -7.82 -20.938 -6.41 1 98 94 VAL B CA 1
ATOM 1632 C C . VAL B 1 94 ? -8.516 -19.656 -5.977 1 98 94 VAL B C 1
ATOM 1634 O O . VAL B 1 94 ? -9.5 -19.688 -5.238 1 98 94 VAL B O 1
ATOM 1637 N N . LEU B 1 95 ? -8.062 -18.531 -6.508 1 97.75 95 LEU B N 1
ATOM 1638 C CA . LEU B 1 95 ? -8.633 -17.234 -6.16 1 97.75 95 LEU B CA 1
ATOM 1639 C C . LEU B 1 95 ? -10.07 -17.125 -6.641 1 97.75 95 LEU B C 1
ATOM 1641 O O . LEU B 1 95 ? -10.844 -16.312 -6.125 1 97.75 95 LEU B O 1
ATOM 1645 N N . SER B 1 96 ? -10.461 -17.875 -7.645 1 97.12 96 SER B N 1
ATOM 1646 C CA . SER B 1 96 ? -11.805 -17.828 -8.211 1 97.12 96 SER B CA 1
ATOM 1647 C C . SER B 1 96 ? -12.805 -18.562 -7.328 1 97.12 96 SER B C 1
ATOM 1649 O O . SER B 1 96 ? -14.016 -18.453 -7.523 1 97.12 96 SER B O 1
ATOM 1651 N N . GLN B 1 97 ? -12.281 -19.281 -6.363 1 96.62 97 GLN B N 1
ATOM 1652 C CA . GLN B 1 97 ? -13.148 -20 -5.441 1 96.62 97 GLN B CA 1
ATOM 1653 C C . GLN B 1 97 ? -13.57 -19.109 -4.273 1 96.62 97 GLN B C 1
ATOM 1655 O O . GLN B 1 97 ? -12.914 -18.109 -3.973 1 96.62 97 GLN B O 1
ATOM 1660 N N . GLU B 1 98 ? -14.68 -19.469 -3.662 1 94.38 98 GLU B N 1
ATOM 1661 C CA . GLU B 1 98 ? -15.07 -18.797 -2.428 1 94.38 98 GLU B CA 1
ATOM 1662 C C . GLU B 1 98 ? -13.977 -18.906 -1.369 1 94.38 98 GLU B C 1
ATOM 1664 O O . GLU B 1 98 ? -13.484 -19.984 -1.079 1 94.38 98 GLU B O 1
ATOM 1669 N N . GLY B 1 99 ? -13.594 -17.766 -0.847 1 94.31 99 GLY B N 1
ATOM 1670 C CA . GLY B 1 99 ? -12.539 -17.75 0.152 1 94.31 99 GLY B CA 1
ATOM 1671 C C . GLY B 1 99 ? -11.172 -18.109 -0.414 1 94.31 99 GLY B C 1
ATOM 1672 O O . GLY B 1 99 ? -10.32 -18.641 0.298 1 94.31 99 GLY B O 1
ATOM 1673 N N . GLY B 1 100 ? -10.977 -17.906 -1.644 1 96.38 100 GLY B N 1
ATOM 1674 C CA . GLY B 1 100 ? -9.805 -18.391 -2.357 1 96.38 100 GLY B CA 1
ATOM 1675 C C . GLY B 1 100 ? -8.5 -17.859 -1.79 1 96.38 100 GLY B C 1
ATOM 1676 O O . GLY B 1 100 ? -7.496 -18.578 -1.75 1 96.38 100 GLY B O 1
ATOM 1677 N N . LEU B 1 101 ? -8.516 -16.641 -1.397 1 96.06 101 LEU B N 1
ATOM 1678 C CA . LEU B 1 101 ? -7.293 -16.062 -0.861 1 96.06 101 LEU B CA 1
ATOM 1679 C C . LEU B 1 101 ? -6.781 -16.859 0.328 1 96.06 101 LEU B C 1
ATOM 1681 O O . LEU B 1 101 ? -5.582 -17.141 0.431 1 96.06 101 LEU B O 1
ATOM 1685 N N . LYS B 1 102 ? -7.648 -17.266 1.194 1 94.94 102 LYS B N 1
ATOM 1686 C CA . LYS B 1 102 ? -7.273 -18.031 2.383 1 94.94 102 LYS B CA 1
ATOM 1687 C C . LYS B 1 102 ? -6.828 -19.438 2.012 1 94.94 102 LYS B C 1
ATOM 1689 O O . LYS B 1 102 ? -6.152 -20.109 2.797 1 94.94 102 LYS B O 1
ATOM 1694 N N . LYS B 1 103 ? -7.188 -19.891 0.858 1 97.12 103 LYS B N 1
ATOM 1695 C CA . LYS B 1 103 ? -6.898 -21.25 0.419 1 97.12 103 LYS B CA 1
ATOM 1696 C C . LYS B 1 103 ? -5.551 -21.328 -0.289 1 97.12 103 LYS B C 1
ATOM 1698 O O . LYS B 1 103 ? -5.027 -22.406 -0.522 1 97.12 103 LYS B O 1
ATOM 1703 N N . LEU B 1 104 ? -5.023 -20.172 -0.626 1 97.81 104 LEU B N 1
ATOM 1704 C CA . LEU B 1 104 ? -3.707 -20.188 -1.257 1 97.81 104 LEU B CA 1
ATOM 1705 C C . LEU B 1 104 ? -2.646 -20.719 -0.299 1 97.81 104 LEU B C 1
ATOM 1707 O O . LEU B 1 104 ? -2.508 -20.219 0.819 1 97.81 104 LEU B O 1
ATOM 1711 N N . GLN B 1 105 ? -1.975 -21.766 -0.681 1 97.94 105 GLN B N 1
ATOM 1712 C CA . GLN B 1 105 ? -0.822 -22.234 0.087 1 97.94 105 GLN B CA 1
ATOM 1713 C C . GLN B 1 105 ? 0.333 -21.234 -0.008 1 97.94 105 GLN B C 1
ATOM 1715 O O . GLN B 1 105 ? 0.758 -20.875 -1.107 1 97.94 105 GLN B O 1
ATOM 1720 N N . ARG B 1 106 ? 0.792 -20.766 1.162 1 98.19 106 ARG B N 1
ATOM 1721 C CA . ARG B 1 106 ? 1.796 -19.719 1.186 1 98.19 106 ARG B CA 1
ATOM 1722 C C . ARG B 1 106 ? 2.619 -19.766 2.469 1 98.19 106 ARG B C 1
ATOM 1724 O O . ARG B 1 106 ? 2.205 -20.391 3.453 1 98.19 106 ARG B O 1
ATOM 1731 N N . ARG B 1 107 ? 3.752 -19.156 2.41 1 98.38 107 ARG B N 1
ATOM 1732 C CA . ARG B 1 107 ? 4.641 -19.016 3.559 1 98.38 107 ARG B CA 1
ATOM 1733 C C . ARG B 1 107 ? 5.039 -17.562 3.77 1 98.38 107 ARG B C 1
ATOM 1735 O O . ARG B 1 107 ? 5.457 -16.891 2.826 1 98.38 107 ARG B O 1
ATOM 1742 N N . LEU B 1 108 ? 4.93 -17.141 5.043 1 97.62 108 LEU B N 1
ATOM 1743 C CA . LEU B 1 108 ? 5.336 -15.789 5.398 1 97.62 108 LEU B CA 1
ATOM 1744 C C . LEU B 1 108 ? 6.852 -15.633 5.297 1 97.62 108 LEU B C 1
ATOM 1746 O O . LEU B 1 108 ? 7.602 -16.484 5.773 1 97.62 108 LEU B O 1
ATOM 1750 N N . LEU B 1 109 ? 7.23 -14.539 4.652 1 97.19 109 LEU B N 1
ATOM 1751 C CA . LEU B 1 109 ? 8.656 -14.266 4.535 1 97.19 109 LEU B CA 1
ATOM 1752 C C . LEU B 1 109 ? 9.117 -13.312 5.637 1 97.19 109 LEU B C 1
ATOM 1754 O O . LEU B 1 109 ? 8.352 -12.469 6.102 1 97.19 109 LEU B O 1
ATOM 1758 N N . ASP B 1 110 ? 10.438 -13.5 6.02 1 94.81 110 ASP B N 1
ATOM 1759 C CA . ASP B 1 110 ? 11.078 -12.539 6.906 1 94.81 110 ASP B CA 1
ATOM 1760 C C . ASP B 1 110 ? 11.727 -11.406 6.109 1 94.81 110 ASP B C 1
ATOM 1762 O O . ASP B 1 110 ? 12.461 -11.664 5.152 1 94.81 110 ASP B O 1
ATOM 1766 N N . PRO B 1 111 ? 11.391 -10.211 6.531 1 92.5 111 PRO B N 1
ATOM 1767 C CA . PRO B 1 111 ? 12.109 -9.133 5.855 1 92.5 111 PRO B CA 1
ATOM 1768 C C . PRO B 1 111 ? 13.609 -9.18 6.098 1 92.5 111 PRO B C 1
ATOM 1770 O O . PRO B 1 111 ? 14.055 -9.672 7.137 1 92.5 111 PRO B O 1
ATOM 1773 N N . VAL B 1 112 ? 14.398 -8.789 5.086 1 87.31 112 VAL B N 1
ATOM 1774 C CA . VAL B 1 112 ? 15.852 -8.852 5.223 1 87.31 112 VAL B CA 1
ATOM 1775 C C . VAL B 1 112 ? 16.406 -7.453 5.492 1 87.31 112 VAL B C 1
ATOM 1777 O O . VAL B 1 112 ? 17.531 -7.305 5.965 1 87.31 112 VAL B O 1
ATOM 1780 N N . GLU B 1 113 ? 15.828 -6.398 4.969 1 73.38 113 GLU B N 1
ATOM 1781 C CA . GLU B 1 113 ? 16.281 -5.027 5.18 1 73.38 113 GLU B CA 1
ATOM 1782 C C . GLU B 1 113 ? 15.219 -4.195 5.891 1 73.38 113 GLU B C 1
ATOM 1784 O O . GLU B 1 113 ? 14.047 -4.57 5.914 1 73.38 113 GLU B O 1
ATOM 1789 N N . ASP B 1 114 ? 15.883 -3.191 6.566 1 64.06 114 ASP B N 1
ATOM 1790 C CA . ASP B 1 114 ? 14.945 -2.162 7.008 1 64.06 114 ASP B CA 1
ATOM 1791 C C . ASP B 1 114 ? 14.266 -1.491 5.816 1 64.06 114 ASP B C 1
ATOM 1793 O O . ASP B 1 114 ? 14.922 -0.806 5.027 1 64.06 114 ASP B O 1
ATOM 1797 N N . ILE B 1 115 ? 13.094 -1.896 5.508 1 58.62 115 ILE B N 1
ATOM 1798 C CA . ILE B 1 115 ? 12.391 -1.409 4.328 1 58.62 115 ILE B CA 1
ATOM 1799 C C . ILE B 1 115 ? 12.25 0.109 4.398 1 58.62 115 ILE B C 1
ATOM 1801 O O . ILE B 1 115 ? 12.18 0.783 3.369 1 58.62 115 ILE B O 1
ATOM 1805 N N . ALA B 1 116 ? 12.117 0.698 5.559 1 51.12 116 ALA B N 1
ATOM 1806 C CA . ALA B 1 116 ? 11.961 2.129 5.805 1 51.12 116 ALA B CA 1
ATOM 1807 C C . ALA B 1 116 ? 13.266 2.875 5.539 1 51.12 116 ALA B C 1
ATOM 1809 O O . ALA B 1 116 ? 13.273 4.105 5.43 1 51.12 116 ALA B O 1
ATOM 1810 N N . ALA B 1 117 ? 14.492 2.211 5.48 1 42.91 117 ALA B N 1
ATOM 1811 C CA . ALA B 1 117 ? 15.766 2.926 5.438 1 42.91 117 ALA B CA 1
ATOM 1812 C C . ALA B 1 117 ? 16.031 3.486 4.047 1 42.91 117 ALA B C 1
ATOM 1814 O O . ALA B 1 117 ? 15.758 2.826 3.041 1 42.91 117 ALA B O 1
#

Foldseek 3Di:
DPPPVDPPPDPADAAPQKDFPPPDPVQCQQQPDCPHVQNLLCVQLPFARWHWTMAGNVNQWTWIDTPQWIWIQGNVVRWIKTFPDSDVRVLRVLRNDVVSVVVTHIDTTDGDDDSVD/DPPPPDPPPDPADAAPQKDFPPPDPVQCQQQPDCPHVQNLLCVQLPFARWHWTMAGNVNQWTWIDTPQWIWIQGNVVRWIKTFPDSDVRVLRVLRNDVVSVVVTHIDTTDGDDPSVD

Secondary structure (DSSP, 8-state):
----------SSPPPTTEEETTT-HHHHHHHSSTTSHHHHHHHHTTPPPPEEEEEETTS-EEEEEETTEEEEEETTTTEEEEES---HHHHHHHHTSTTHHHHS-EEEPPP-S-TT-/----------SSPPPTTEEETTT-HHHHHHHSSTTSHHHHHHHHTTPPPPEEEEEETTS-EEEEEETTEEEEEETTTTEEEEES---HHHHHHHHTSTTHHHHS-EEEPPP-S-TT-

Sequence (234 aa):
MSQLGGVTPLPFIVPPGWTARPGSPSFEYEWDGVDSSGQKIARGYGLAPGRPILEDDDASTIIFQSGDKLYLWDVLYCDVYELATQDINEVARVLSQEGGLKKLQRRLLDPVEDIAAMSQLGGVTPLPFIVPPGWTARPGSPSFEYEWDGVDSSGQKIARGYGLAPGRPILEDDDASTIIFQSGDKLYLWDVLYCDVYELATQDINEVARVLSQEGGLKKLQRRLLDPVEDIAA